Protein AF-A0A815R184-F1 (afdb_monomer)

Radius of gyration: 18.45 Å; Cα contacts (8 Å, |Δi|>4): 614; chains: 1; bounding box: 44×46×54 Å

Mean predicted aligned error: 6.46 Å

Structure (mmCIF, N/CA/C/O backbone):
data_AF-A0A815R184-F1
#
_entry.id   AF-A0A815R184-F1
#
loop_
_atom_site.group_PDB
_atom_site.id
_atom_site.type_symbol
_atom_site.label_atom_id
_atom_site.label_alt_id
_atom_site.label_comp_id
_atom_site.label_asym_id
_atom_site.label_entity_id
_atom_site.label_seq_id
_atom_site.pdbx_PDB_ins_code
_atom_site.Cartn_x
_atom_site.Cartn_y
_atom_site.Cartn_z
_atom_site.occupancy
_atom_site.B_iso_or_equiv
_atom_site.auth_seq_id
_atom_site.auth_comp_id
_atom_site.auth_asym_id
_atom_site.auth_atom_id
_atom_site.pdbx_PDB_model_num
ATOM 1 N N . MET A 1 1 ? 19.045 -4.812 -26.230 1.00 38.12 1 MET A N 1
ATOM 2 C CA . MET A 1 1 ? 19.339 -3.927 -25.085 1.00 38.12 1 MET A CA 1
ATOM 3 C C . MET A 1 1 ? 19.496 -4.826 -23.866 1.00 38.12 1 MET A C 1
ATOM 5 O O . MET A 1 1 ? 18.614 -5.642 -23.634 1.00 38.12 1 MET A O 1
ATOM 9 N N . LEU A 1 2 ? 20.653 -4.820 -23.200 1.00 37.47 2 LEU A N 1
ATOM 10 C CA . LEU A 1 2 ? 20.887 -5.660 -22.017 1.00 37.47 2 LEU A CA 1
ATOM 11 C C . LEU A 1 2 ? 20.085 -5.074 -20.847 1.00 37.47 2 LEU A C 1
ATOM 13 O O . LEU A 1 2 ? 20.310 -3.919 -20.495 1.00 37.47 2 LEU A O 1
ATOM 17 N N . LYS A 1 3 ? 19.143 -5.847 -20.290 1.00 48.72 3 LYS A N 1
ATOM 18 C CA . LYS A 1 3 ? 18.377 -5.467 -19.092 1.00 48.72 3 LYS A CA 1
ATOM 19 C C . LYS A 1 3 ? 19.350 -5.161 -17.952 1.00 48.72 3 LYS A C 1
ATOM 21 O O . LYS A 1 3 ? 20.202 -6.000 -17.651 1.00 48.72 3 LYS A O 1
ATOM 26 N N . ARG A 1 4 ? 19.232 -3.989 -17.324 1.00 46.84 4 ARG A N 1
ATOM 27 C CA . ARG A 1 4 ? 19.982 -3.674 -16.104 1.00 46.84 4 ARG A CA 1
ATOM 28 C C . ARG A 1 4 ? 19.317 -4.406 -14.941 1.00 46.84 4 ARG A C 1
ATOM 30 O O . ARG A 1 4 ? 18.262 -4.010 -14.464 1.00 46.84 4 ARG A O 1
ATOM 37 N N . ILE A 1 5 ? 19.900 -5.533 -14.543 1.00 43.66 5 ILE A N 1
ATOM 38 C CA . ILE A 1 5 ? 19.519 -6.230 -13.314 1.00 43.66 5 ILE A CA 1
ATOM 39 C C . ILE A 1 5 ? 20.343 -5.586 -12.200 1.00 43.66 5 ILE A C 1
ATOM 41 O O . ILE A 1 5 ? 21.553 -5.810 -12.131 1.00 43.66 5 ILE A O 1
ATOM 45 N N . LYS A 1 6 ? 19.714 -4.755 -11.366 1.00 48.38 6 LYS A N 1
ATOM 46 C CA . LYS A 1 6 ? 20.304 -4.357 -10.090 1.00 48.38 6 LYS A CA 1
ATOM 47 C C . LYS A 1 6 ? 20.164 -5.532 -9.131 1.00 48.38 6 LYS A C 1
ATOM 49 O O . LYS A 1 6 ? 19.102 -6.136 -9.024 1.00 48.38 6 LYS A O 1
ATOM 54 N N . VAL A 1 7 ? 21.251 -5.861 -8.447 1.00 50.84 7 VAL A N 1
ATOM 55 C CA . VAL A 1 7 ? 21.204 -6.757 -7.296 1.00 50.84 7 VAL A CA 1
ATOM 56 C C . VAL A 1 7 ? 20.470 -5.972 -6.204 1.00 50.84 7 VAL A C 1
ATOM 58 O O . VAL A 1 7 ? 21.005 -4.980 -5.722 1.00 50.84 7 VAL A O 1
ATOM 61 N N . HIS A 1 8 ? 19.222 -6.334 -5.871 1.00 61.81 8 HIS A N 1
ATOM 62 C CA . HIS A 1 8 ? 18.583 -5.861 -4.635 1.00 61.81 8 HIS A CA 1
ATOM 63 C C . HIS A 1 8 ? 19.531 -6.145 -3.475 1.00 61.81 8 HIS A C 1
ATOM 65 O O . HIS A 1 8 ? 19.788 -7.318 -3.168 1.00 61.81 8 HIS A O 1
ATOM 71 N N . ASP A 1 9 ? 20.061 -5.082 -2.880 1.00 65.12 9 ASP A N 1
ATOM 72 C CA . ASP A 1 9 ? 20.877 -5.153 -1.681 1.00 65.12 9 ASP A CA 1
ATOM 73 C C . ASP A 1 9 ? 19.927 -5.400 -0.515 1.00 65.12 9 ASP A C 1
ATOM 75 O O . ASP A 1 9 ? 19.323 -4.484 0.039 1.00 65.12 9 ASP A O 1
ATOM 79 N N . GLN A 1 10 ? 19.735 -6.680 -0.191 1.00 73.75 10 GLN A N 1
ATOM 80 C CA . GLN A 1 10 ? 18.878 -7.077 0.918 1.00 73.75 10 GLN A CA 1
ATOM 81 C C . GLN A 1 10 ? 19.360 -6.399 2.194 1.00 73.75 10 GLN A C 1
ATOM 83 O O . GLN A 1 10 ? 20.485 -6.630 2.645 1.00 73.75 10 GLN A O 1
ATOM 88 N N . HIS A 1 11 ? 18.500 -5.582 2.788 1.00 78.88 11 HIS A N 1
ATOM 89 C CA . HIS A 1 11 ? 18.854 -4.893 4.014 1.00 78.88 11 HIS A CA 1
ATOM 90 C C . HIS A 1 11 ? 18.901 -5.875 5.203 1.00 78.88 11 HIS A C 1
ATOM 92 O O . HIS A 1 11 ? 18.355 -6.985 5.165 1.00 78.88 11 HIS A O 1
ATOM 98 N N . GLU A 1 12 ? 19.554 -5.464 6.291 1.00 84.75 12 GLU A N 1
ATOM 99 C CA . GLU A 1 12 ? 19.857 -6.317 7.452 1.00 84.75 12 GLU A CA 1
ATOM 100 C C . GLU A 1 12 ? 18.634 -7.041 8.048 1.00 84.75 12 GLU A C 1
ATOM 102 O O . GLU A 1 12 ? 18.742 -8.183 8.503 1.00 84.75 12 GLU A O 1
ATOM 107 N N . GLY A 1 13 ? 17.454 -6.417 7.986 1.00 87.38 13 GLY A N 1
ATOM 108 C CA . GLY A 1 13 ? 16.206 -6.990 8.478 1.00 87.38 13 GLY A CA 1
ATOM 109 C C . GLY A 1 13 ? 15.750 -8.197 7.661 1.00 87.38 13 GLY A C 1
ATOM 110 O O . GLY A 1 13 ? 15.339 -9.209 8.231 1.00 87.38 13 GLY A O 1
ATOM 111 N N . GLU A 1 14 ? 15.848 -8.138 6.329 1.00 87.38 14 GLU A N 1
ATOM 112 C CA . GLU A 1 14 ? 15.512 -9.278 5.464 1.00 87.38 14 GLU A CA 1
ATOM 113 C C . GLU A 1 14 ? 16.413 -10.475 5.775 1.00 87.38 14 GLU A C 1
ATOM 115 O O . GLU A 1 14 ? 15.918 -11.589 5.972 1.00 87.38 14 GLU A O 1
ATOM 120 N N . ILE A 1 15 ? 17.722 -10.234 5.888 1.00 85.75 15 ILE A N 1
ATOM 121 C CA . ILE A 1 15 ? 18.725 -11.260 6.198 1.00 85.75 15 ILE A CA 1
ATOM 122 C C . ILE A 1 15 ? 18.458 -11.868 7.581 1.00 85.75 15 ILE A C 1
ATOM 124 O O . ILE A 1 15 ? 18.470 -13.093 7.746 1.00 85.75 15 ILE A O 1
ATOM 128 N N . PHE A 1 16 ? 18.155 -11.034 8.579 1.00 88.31 16 PHE A N 1
ATOM 129 C CA . PHE A 1 16 ? 17.811 -11.491 9.923 1.00 88.31 16 PHE A CA 1
ATOM 130 C C . PHE A 1 16 ? 16.608 -12.444 9.910 1.00 88.31 16 PHE A C 1
ATOM 132 O O . PHE A 1 16 ? 16.669 -13.542 10.476 1.00 88.31 16 PHE A O 1
ATOM 139 N N . VAL A 1 17 ? 15.525 -12.074 9.217 1.00 88.50 17 VAL A N 1
ATOM 140 C CA . VAL A 1 17 ? 14.321 -12.913 9.122 1.00 88.50 17 VAL A CA 1
ATOM 141 C C . VAL A 1 17 ? 14.601 -14.205 8.354 1.00 88.50 17 VAL A C 1
ATOM 143 O O . VAL A 1 17 ? 14.137 -15.270 8.770 1.00 88.50 17 VAL A O 1
ATOM 146 N N . GLN A 1 18 ? 15.374 -14.151 7.268 1.00 87.88 18 GLN A N 1
ATOM 147 C CA . GLN A 1 18 ? 15.763 -15.339 6.503 1.00 87.88 18 GLN A CA 1
ATOM 148 C C . GLN A 1 18 ? 16.518 -16.350 7.366 1.00 87.88 18 GLN A C 1
ATOM 150 O O . GLN A 1 18 ? 16.162 -17.534 7.355 1.00 87.88 18 GLN A O 1
ATOM 155 N N . ASN A 1 19 ? 17.495 -15.878 8.147 1.00 88.12 19 ASN A N 1
ATOM 156 C CA . ASN A 1 19 ? 18.270 -16.694 9.080 1.00 88.12 19 ASN A CA 1
ATOM 157 C C . ASN A 1 19 ? 17.369 -17.304 10.158 1.00 88.12 19 ASN A C 1
ATOM 159 O O . ASN A 1 19 ? 17.399 -18.516 10.380 1.00 88.12 19 ASN A O 1
ATOM 163 N N . LYS A 1 20 ? 16.489 -16.492 10.759 1.00 88.25 20 LYS A N 1
ATOM 164 C CA . LYS A 1 20 ? 15.513 -16.936 11.768 1.00 88.25 20 LYS A CA 1
ATOM 165 C C . LYS A 1 20 ? 14.526 -17.979 11.227 1.00 88.25 20 LYS A C 1
ATOM 167 O O . LYS A 1 20 ? 14.011 -18.794 11.986 1.00 88.25 20 LYS A O 1
ATOM 172 N N . ARG A 1 21 ? 14.240 -17.956 9.922 1.00 86.06 21 ARG A N 1
ATOM 173 C CA . ARG A 1 21 ? 13.347 -18.903 9.229 1.00 86.06 21 ARG A CA 1
ATOM 174 C C . ARG A 1 21 ? 14.087 -20.066 8.560 1.00 86.06 21 ARG A C 1
ATOM 176 O O . ARG A 1 21 ? 13.438 -20.841 7.860 1.00 86.06 21 ARG A O 1
ATOM 183 N N . HIS A 1 22 ? 15.402 -20.191 8.761 1.00 86.38 22 HIS A N 1
ATOM 184 C CA . HIS A 1 22 ? 16.252 -21.212 8.135 1.00 86.38 22 HIS A CA 1
ATOM 185 C C . HIS A 1 22 ? 16.080 -21.273 6.607 1.00 86.38 22 HIS A C 1
ATOM 187 O O . HIS A 1 22 ? 15.935 -22.340 6.007 1.00 86.38 22 HIS A O 1
ATOM 193 N N . THR A 1 23 ? 16.039 -20.101 5.971 1.00 84.06 23 THR A N 1
ATOM 194 C CA . THR A 1 23 ? 15.896 -19.992 4.516 1.00 84.06 23 THR A CA 1
ATOM 195 C C . THR A 1 23 ? 17.147 -20.549 3.826 1.00 84.06 23 THR A C 1
ATOM 197 O O . THR A 1 23 ? 18.253 -20.234 4.261 1.00 84.06 23 THR A O 1
ATOM 200 N N . PRO A 1 24 ? 17.017 -21.357 2.753 1.00 81.31 24 PRO A N 1
ATOM 201 C CA . PRO A 1 24 ? 18.174 -21.868 2.019 1.00 81.31 24 PRO A CA 1
ATOM 202 C C . PRO A 1 24 ? 19.092 -20.745 1.520 1.00 81.31 24 PRO A C 1
ATOM 204 O O . PRO A 1 24 ? 18.610 -19.750 0.978 1.00 81.31 24 PRO A O 1
ATOM 207 N N . SER A 1 25 ? 20.408 -20.928 1.646 1.00 72.75 25 SER A N 1
ATOM 208 C CA . SER A 1 25 ? 21.433 -19.907 1.364 1.00 72.75 25 SER A CA 1
ATOM 209 C C . SER A 1 25 ? 21.497 -19.430 -0.092 1.00 72.75 25 SER A C 1
ATOM 211 O O . SER A 1 25 ? 22.062 -18.378 -0.366 1.00 72.75 25 SER A O 1
ATOM 213 N N . ASN A 1 26 ? 20.903 -20.167 -1.033 1.00 71.56 26 ASN A N 1
ATOM 214 C CA . ASN A 1 26 ? 20.811 -19.782 -2.443 1.00 71.56 26 ASN A CA 1
ATOM 215 C C . ASN A 1 26 ? 19.597 -18.889 -2.767 1.00 71.56 26 ASN A C 1
ATOM 217 O O . ASN A 1 26 ? 19.550 -18.304 -3.848 1.00 71.56 26 ASN A O 1
ATOM 221 N N . MET A 1 27 ? 18.614 -18.772 -1.865 1.00 69.25 27 MET A N 1
ATOM 222 C CA . MET A 1 27 ? 17.428 -17.938 -2.092 1.00 69.25 27 MET A CA 1
ATOM 223 C C . MET A 1 27 ? 17.733 -16.436 -2.209 1.00 69.25 27 MET A C 1
ATOM 225 O O . MET A 1 27 ? 17.177 -15.845 -3.131 1.00 69.25 27 MET A O 1
ATOM 229 N N . PRO A 1 28 ? 18.599 -15.815 -1.379 1.00 62.81 28 PRO A N 1
ATOM 230 C CA . PRO A 1 28 ? 18.965 -14.394 -1.486 1.00 62.81 28 PRO A CA 1
ATOM 231 C C . PRO A 1 28 ? 19.341 -13.947 -2.903 1.00 62.81 28 PRO A C 1
ATOM 233 O O . PRO A 1 28 ? 18.821 -12.962 -3.422 1.00 62.81 28 PRO A O 1
ATOM 236 N N . MET A 1 29 ? 20.172 -14.739 -3.585 1.00 58.88 29 MET A N 1
ATOM 237 C CA . MET A 1 29 ? 20.620 -14.453 -4.951 1.00 58.88 29 MET A CA 1
ATOM 238 C C . MET A 1 29 ? 19.469 -14.525 -5.969 1.00 58.88 29 MET A C 1
ATOM 240 O O . MET A 1 29 ? 19.400 -13.730 -6.903 1.00 58.88 29 MET A O 1
ATOM 244 N N . VAL A 1 30 ? 18.533 -15.459 -5.777 1.00 61.50 30 VAL A N 1
ATOM 245 C CA . VAL A 1 30 ? 17.329 -15.580 -6.613 1.00 61.50 30 VAL A CA 1
ATOM 246 C C . VAL A 1 30 ? 16.373 -14.413 -6.366 1.00 61.50 30 VAL A C 1
ATOM 248 O O . VAL A 1 30 ? 15.811 -13.894 -7.326 1.00 61.50 30 VAL A O 1
ATOM 251 N N . VAL A 1 31 ? 16.205 -13.986 -5.108 1.00 62.81 31 VAL A N 1
ATOM 252 C CA . VAL A 1 31 ? 15.390 -12.815 -4.737 1.00 62.81 31 VAL A CA 1
ATOM 253 C C . VAL A 1 31 ? 15.900 -11.568 -5.444 1.00 62.81 31 VAL A C 1
ATOM 255 O O . VAL A 1 31 ? 15.125 -10.854 -6.077 1.00 62.81 31 VAL A O 1
ATOM 258 N N . SER A 1 32 ? 17.209 -11.355 -5.367 1.00 62.41 32 SER A N 1
ATOM 259 C CA . SER A 1 32 ? 17.873 -10.175 -5.898 1.00 62.41 32 SER A CA 1
ATOM 260 C C . SER A 1 32 ? 17.692 -10.019 -7.413 1.00 62.41 32 SER A C 1
ATOM 262 O O . SER A 1 32 ? 17.383 -8.936 -7.892 1.00 62.41 32 SER A O 1
ATOM 264 N N . ASN A 1 33 ? 17.718 -11.128 -8.158 1.00 65.62 33 ASN A N 1
ATOM 265 C CA . ASN A 1 33 ? 17.500 -11.137 -9.610 1.00 65.62 33 ASN A CA 1
ATOM 266 C C . ASN A 1 33 ? 16.029 -10.959 -10.045 1.00 65.62 33 ASN A C 1
ATOM 268 O O . ASN A 1 33 ? 15.755 -10.884 -11.243 1.00 65.62 33 ASN A O 1
ATOM 272 N N . MET A 1 34 ? 15.069 -10.952 -9.111 1.00 71.88 34 MET A N 1
ATOM 273 C CA . MET A 1 34 ? 13.640 -10.764 -9.413 1.00 71.88 34 MET A CA 1
ATOM 274 C C . MET A 1 34 ? 13.169 -9.312 -9.274 1.00 71.88 34 MET A C 1
ATOM 276 O O . MET A 1 34 ? 12.006 -9.034 -9.583 1.00 71.88 34 MET A O 1
ATOM 280 N N . ILE A 1 35 ? 14.039 -8.414 -8.808 1.00 78.38 35 ILE A N 1
ATOM 281 C CA . ILE A 1 35 ? 13.779 -6.976 -8.734 1.00 78.38 35 ILE A CA 1
ATOM 282 C C . ILE A 1 35 ? 14.501 -6.317 -9.907 1.00 78.38 35 ILE A C 1
ATOM 284 O O . ILE A 1 35 ? 15.666 -6.598 -10.171 1.00 78.38 35 ILE A O 1
ATOM 288 N N . SER A 1 36 ? 13.783 -5.511 -10.681 1.00 79.75 36 SER A N 1
ATOM 289 C CA . SER A 1 36 ? 14.332 -4.797 -11.840 1.00 79.75 36 SER A CA 1
ATOM 290 C C . SER A 1 36 ? 14.183 -3.293 -11.651 1.00 79.75 36 SER A C 1
ATOM 292 O O . SER A 1 36 ? 13.145 -2.855 -11.157 1.00 79.75 36 SER A O 1
ATOM 294 N N . ASP A 1 37 ? 15.188 -2.522 -12.067 1.00 79.69 37 ASP A N 1
ATOM 295 C CA . ASP A 1 37 ? 15.107 -1.055 -12.067 1.00 79.69 37 ASP A CA 1
ATOM 296 C C . ASP A 1 37 ? 14.042 -0.604 -13.075 1.00 79.69 37 ASP A C 1
ATOM 298 O O . ASP A 1 37 ? 13.073 0.067 -12.720 1.00 79.69 37 ASP A O 1
ATOM 302 N N . ASP A 1 38 ? 14.178 -1.077 -14.316 1.00 83.31 38 ASP A N 1
ATOM 303 C CA . ASP A 1 38 ? 13.252 -0.795 -15.409 1.00 83.31 38 ASP A CA 1
ATOM 304 C C . ASP A 1 38 ? 11.992 -1.654 -15.286 1.00 83.31 38 ASP A C 1
ATOM 306 O O . ASP A 1 38 ? 12.047 -2.870 -15.059 1.00 83.31 38 ASP A O 1
ATOM 310 N N . MET A 1 39 ? 10.836 -1.028 -15.478 1.00 88.88 39 ME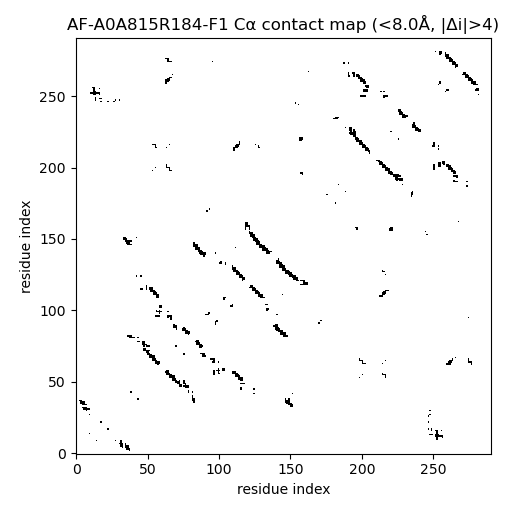T A N 1
ATOM 311 C CA . MET A 1 39 ? 9.547 -1.693 -15.533 1.00 88.88 39 MET A CA 1
ATOM 312 C C . MET A 1 39 ? 9.421 -2.465 -16.855 1.00 88.88 39 MET A C 1
ATOM 314 O O . MET A 1 39 ? 9.376 -1.851 -17.921 1.00 88.88 39 MET A O 1
ATOM 318 N N . PRO A 1 40 ? 9.290 -3.806 -16.827 1.00 88.81 40 PRO A N 1
ATOM 319 C CA . PRO A 1 40 ? 9.060 -4.576 -18.046 1.00 88.81 40 PRO A CA 1
ATOM 320 C C . PRO A 1 40 ? 7.758 -4.157 -18.747 1.00 88.81 40 PRO A C 1
ATOM 322 O O . PRO A 1 40 ? 6.770 -3.879 -18.067 1.00 88.81 40 PRO A O 1
ATOM 325 N N . ASP A 1 41 ? 7.693 -4.250 -20.079 1.00 89.31 41 ASP A N 1
ATOM 326 C CA . ASP A 1 41 ? 6.478 -3.934 -20.862 1.00 89.31 41 ASP A CA 1
ATOM 327 C C . ASP A 1 41 ? 5.221 -4.614 -20.311 1.00 89.31 41 ASP A C 1
ATOM 329 O O . ASP A 1 41 ? 4.170 -4.000 -20.158 1.00 89.31 41 ASP A O 1
ATOM 333 N N . GLN A 1 42 ? 5.346 -5.881 -19.912 1.00 90.69 42 GLN A N 1
ATOM 334 C CA . GLN A 1 42 ? 4.239 -6.641 -19.342 1.00 90.69 42 GLN A CA 1
ATOM 335 C C . GLN A 1 42 ? 3.738 -6.059 -18.004 1.00 90.69 42 GLN A C 1
ATOM 337 O O . GLN A 1 42 ? 2.576 -6.259 -17.645 1.00 90.69 42 GLN A O 1
ATOM 342 N N . HIS A 1 43 ? 4.609 -5.416 -17.218 1.00 91.00 43 HIS A N 1
ATOM 343 C CA . HIS A 1 43 ? 4.238 -4.713 -15.985 1.00 91.00 43 HIS A CA 1
ATOM 344 C C . HIS A 1 43 ? 3.586 -3.370 -16.303 1.00 91.00 43 HIS A C 1
ATOM 346 O O . HIS A 1 43 ? 2.544 -3.073 -15.726 1.00 91.00 43 HIS A O 1
ATOM 352 N N . SER A 1 44 ? 4.163 -2.615 -17.239 1.00 91.62 44 SER A N 1
ATOM 353 C CA . SER A 1 44 ? 3.599 -1.361 -17.745 1.00 91.62 44 SER A CA 1
ATOM 354 C C . SER A 1 44 ? 2.162 -1.568 -18.228 1.00 91.62 44 SER A C 1
ATOM 356 O O . SER A 1 44 ? 1.232 -0.967 -17.693 1.00 91.62 44 SER A O 1
ATOM 358 N N . GLU A 1 45 ? 1.959 -2.533 -19.129 1.00 93.25 45 GLU A N 1
ATOM 359 C CA . GLU A 1 45 ? 0.641 -2.928 -19.623 1.00 93.25 45 GLU A CA 1
ATOM 360 C C . GLU A 1 45 ? -0.276 -3.387 -18.485 1.00 93.25 45 GLU A C 1
ATOM 362 O O . GLU A 1 45 ? -1.450 -3.045 -18.452 1.00 93.25 45 GLU A O 1
ATOM 367 N N . PHE A 1 46 ? 0.235 -4.140 -17.511 1.00 94.50 46 PHE A N 1
ATOM 368 C CA . PHE A 1 46 ? -0.578 -4.552 -16.369 1.00 94.50 46 PHE A CA 1
ATOM 369 C C . PHE A 1 46 ? -1.114 -3.361 -15.577 1.00 94.50 46 PHE A C 1
ATOM 371 O O . PHE A 1 46 ? -2.308 -3.328 -15.297 1.00 94.50 46 PHE A O 1
ATOM 378 N N . PHE A 1 47 ? -0.260 -2.399 -15.219 1.00 95.44 47 PHE A N 1
ATOM 379 C CA . PHE A 1 47 ? -0.673 -1.264 -14.398 1.00 95.44 47 PHE A CA 1
ATOM 380 C C . PHE A 1 47 ? -1.668 -0.354 -15.127 1.00 95.44 47 PHE A C 1
ATOM 382 O O . PHE A 1 47 ? -2.624 0.100 -14.500 1.00 95.44 47 PHE A O 1
ATOM 389 N N . THR A 1 48 ? -1.512 -0.142 -16.438 1.00 95.31 48 THR A N 1
ATOM 390 C CA . THR A 1 48 ? -2.425 0.703 -17.234 1.00 95.31 48 THR A CA 1
ATOM 391 C C . THR A 1 48 ? -3.809 0.092 -17.461 1.00 95.31 48 THR A C 1
ATOM 393 O O . THR A 1 48 ? -4.717 0.795 -17.887 1.00 95.31 48 THR A O 1
ATOM 396 N N . HIS A 1 49 ? -4.015 -1.193 -17.164 1.00 94.31 49 HIS A N 1
ATOM 397 C CA . HIS A 1 49 ? -5.337 -1.827 -17.240 1.00 94.31 49 HIS A CA 1
ATOM 398 C C . HIS A 1 49 ? -6.087 -1.846 -15.898 1.00 94.31 49 HIS A C 1
ATOM 400 O O . HIS A 1 49 ? -7.239 -2.283 -15.840 1.00 94.31 49 HIS A O 1
ATOM 406 N N . LEU A 1 50 ? -5.471 -1.384 -14.806 1.00 94.44 50 LEU A N 1
ATOM 407 C CA . LEU A 1 50 ? -6.083 -1.444 -13.481 1.00 94.44 50 LEU A CA 1
ATOM 408 C C . LEU A 1 50 ? -7.107 -0.325 -13.263 1.00 94.44 50 LEU A C 1
ATOM 410 O O . LEU A 1 50 ? -6.836 0.847 -13.498 1.00 94.44 50 LEU A O 1
ATOM 414 N N . SER A 1 51 ? -8.269 -0.679 -12.706 1.00 93.56 51 SER A N 1
ATOM 415 C CA . SER A 1 51 ? -9.244 0.296 -12.179 1.00 93.56 51 SER A CA 1
ATOM 416 C C . SER A 1 51 ? -8.980 0.697 -10.727 1.00 93.56 51 SER A C 1
ATOM 418 O O . SER A 1 51 ? -9.698 1.526 -10.171 1.00 93.56 51 SER A O 1
ATOM 420 N N . TYR A 1 52 ? -8.008 0.064 -10.075 1.00 94.75 52 TYR A N 1
ATOM 421 C CA . TYR A 1 52 ? -7.641 0.334 -8.694 1.00 94.75 52 TYR A CA 1
ATOM 422 C C . TYR A 1 52 ? -6.178 -0.018 -8.448 1.00 94.75 52 TYR A C 1
ATOM 424 O O . TYR A 1 52 ? -5.631 -0.938 -9.055 1.00 94.75 52 TYR A O 1
ATOM 432 N N . PHE A 1 53 ? -5.546 0.696 -7.528 1.00 97.06 53 PHE A N 1
ATOM 433 C CA . PHE A 1 53 ? -4.138 0.513 -7.216 1.00 97.06 53 PHE A CA 1
ATOM 434 C C . PHE A 1 53 ? -3.903 0.793 -5.743 1.00 97.06 53 PHE A C 1
ATOM 436 O O . PHE A 1 53 ? -4.263 1.854 -5.239 1.00 97.06 53 PHE A O 1
ATOM 443 N N . ALA A 1 54 ? -3.333 -0.177 -5.035 1.00 98.00 54 ALA A N 1
ATOM 444 C CA . ALA A 1 54 ? -2.936 0.052 -3.660 1.00 98.00 54 ALA A CA 1
ATOM 445 C C . ALA A 1 54 ? -1.579 0.753 -3.665 1.00 98.00 54 ALA A C 1
ATOM 447 O O . ALA A 1 54 ? -0.635 0.279 -4.300 1.00 98.00 54 ALA A O 1
ATOM 448 N N . ILE A 1 55 ? -1.490 1.878 -2.967 1.00 98.38 55 ILE A N 1
ATOM 449 C CA . ILE A 1 55 ? -0.300 2.726 -2.929 1.00 98.38 55 ILE A CA 1
ATOM 450 C C . ILE A 1 55 ? -0.057 3.205 -1.504 1.00 98.38 55 ILE A C 1
ATOM 452 O O . ILE A 1 55 ? -1.002 3.429 -0.750 1.00 98.38 55 ILE A O 1
ATOM 456 N N . SER A 1 56 ? 1.208 3.343 -1.128 1.00 97.94 56 SER A N 1
ATOM 457 C CA . SER A 1 56 ? 1.620 3.937 0.131 1.00 97.94 56 SER A CA 1
ATOM 458 C C . SER A 1 56 ? 2.628 5.060 -0.053 1.00 97.94 56 SER A C 1
ATOM 460 O O . SER A 1 56 ? 3.360 5.112 -1.042 1.00 97.94 56 SER A O 1
ATOM 462 N N . THR A 1 57 ? 2.643 5.953 0.931 1.00 96.31 57 THR A N 1
ATOM 463 C CA . THR A 1 57 ? 3.637 7.013 1.137 1.00 96.31 57 THR A CA 1
ATOM 464 C C . THR A 1 57 ? 3.918 7.132 2.637 1.00 96.31 57 THR A C 1
ATOM 466 O O . THR A 1 57 ? 3.330 6.407 3.443 1.00 96.31 57 THR A O 1
ATOM 469 N N . ILE A 1 58 ? 4.808 8.038 3.020 1.00 93.44 58 ILE A N 1
ATOM 470 C CA . ILE A 1 58 ? 5.149 8.346 4.409 1.00 93.44 58 ILE A CA 1
ATOM 471 C C . ILE A 1 58 ? 4.639 9.758 4.754 1.00 93.44 58 ILE A C 1
ATOM 473 O O . ILE A 1 58 ? 4.720 10.653 3.912 1.00 93.44 58 ILE A O 1
ATOM 477 N N . ASP A 1 59 ? 4.087 9.954 5.957 1.00 92.31 59 ASP A N 1
ATOM 478 C CA . ASP A 1 59 ? 3.715 11.282 6.472 1.00 92.31 59 ASP A CA 1
ATOM 479 C C . ASP A 1 59 ? 4.913 12.048 7.068 1.00 92.31 59 ASP A C 1
ATOM 481 O O . ASP A 1 59 ? 6.041 11.559 7.109 1.00 92.31 59 ASP A O 1
ATOM 485 N N . ILE A 1 60 ? 4.677 13.274 7.545 1.00 89.88 60 ILE A N 1
ATOM 486 C CA . ILE A 1 60 ? 5.730 14.125 8.124 1.00 89.88 60 ILE A CA 1
ATOM 487 C C . ILE A 1 60 ? 6.338 13.557 9.419 1.00 89.88 60 ILE A C 1
ATOM 489 O O . IL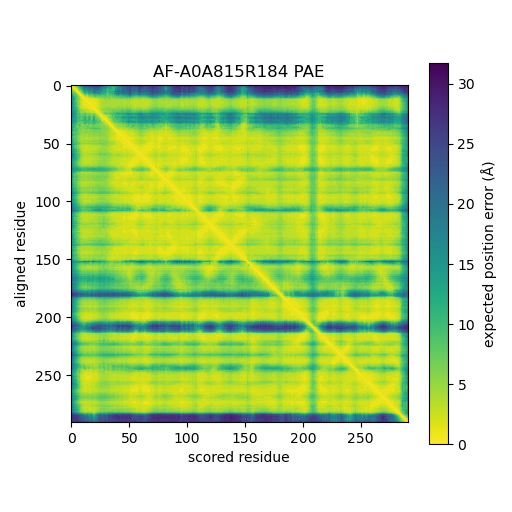E A 1 60 ? 7.500 13.822 9.716 1.00 89.88 60 ILE A O 1
ATOM 493 N N . ASP A 1 61 ? 5.578 12.744 10.155 1.00 88.69 61 ASP A N 1
ATOM 494 C CA . ASP A 1 61 ? 6.026 12.069 11.377 1.00 88.69 61 ASP A CA 1
ATOM 495 C C . ASP A 1 61 ? 6.708 10.727 11.065 1.00 88.69 61 ASP A C 1
ATOM 497 O O . ASP A 1 61 ? 7.158 10.010 11.962 1.00 88.69 61 ASP A O 1
ATOM 501 N N . GLY A 1 62 ? 6.779 10.357 9.786 1.00 89.25 62 GLY A N 1
ATOM 502 C CA . GLY A 1 62 ? 7.357 9.108 9.346 1.00 89.25 62 GLY A CA 1
ATOM 503 C C . GLY A 1 62 ? 6.390 7.919 9.312 1.00 89.25 62 GLY A C 1
ATOM 504 O O . GLY A 1 62 ? 6.797 6.813 8.958 1.00 89.25 62 GLY A O 1
ATOM 505 N N . ARG A 1 63 ? 5.107 8.075 9.633 1.00 92.25 63 ARG A N 1
ATOM 506 C CA . ARG A 1 63 ? 4.172 6.943 9.591 1.00 92.25 63 ARG A CA 1
ATOM 507 C C . ARG A 1 63 ? 3.868 6.573 8.134 1.00 92.25 63 ARG A C 1
ATOM 509 O O . ARG A 1 63 ? 3.523 7.453 7.344 1.00 92.25 63 ARG A O 1
ATOM 516 N N . PRO A 1 64 ? 3.985 5.291 7.742 1.00 94.94 64 PRO A N 1
ATOM 517 C CA . PRO A 1 64 ? 3.600 4.866 6.410 1.00 94.94 64 PRO A CA 1
ATOM 518 C C . PRO A 1 64 ? 2.074 4.747 6.329 1.00 94.94 64 PRO A C 1
ATOM 520 O O . PRO A 1 64 ? 1.456 4.043 7.126 1.00 94.94 64 PRO A O 1
ATOM 523 N N . TRP A 1 65 ? 1.470 5.383 5.332 1.00 96.94 65 TRP A N 1
ATOM 524 C CA . TRP A 1 65 ? 0.038 5.309 5.046 1.00 96.94 65 TRP A CA 1
ATOM 525 C C . TRP A 1 65 ? -0.185 4.598 3.721 1.00 96.94 65 TRP A C 1
ATOM 527 O O . TRP A 1 65 ? 0.391 4.993 2.712 1.00 96.94 65 TRP A O 1
ATOM 537 N N . ALA A 1 66 ? -1.020 3.559 3.721 1.00 97.69 66 ALA A N 1
ATOM 538 C CA . ALA A 1 66 ? -1.502 2.893 2.514 1.00 97.69 66 ALA A CA 1
ATOM 539 C C . ALA A 1 66 ? -2.933 3.335 2.210 1.00 97.69 66 ALA A C 1
ATOM 541 O O . ALA A 1 66 ? -3.719 3.480 3.134 1.00 97.69 66 ALA A O 1
ATOM 542 N N . THR A 1 67 ? -3.285 3.459 0.937 1.00 97.69 67 THR A N 1
ATOM 543 C CA . THR A 1 67 ? -4.664 3.636 0.464 1.00 97.69 67 THR A CA 1
ATOM 544 C C . THR A 1 67 ? -4.891 2.783 -0.786 1.00 97.69 67 THR A C 1
ATOM 546 O O . THR A 1 67 ? -3.958 2.172 -1.320 1.00 97.69 67 THR A O 1
ATOM 549 N N . ILE A 1 68 ? -6.133 2.736 -1.264 1.00 96.50 68 ILE A N 1
ATOM 550 C CA . ILE A 1 68 ? -6.478 2.210 -2.583 1.00 96.50 68 ILE A CA 1
ATOM 551 C C . ILE A 1 68 ? -7.064 3.353 -3.397 1.00 96.50 68 ILE A C 1
ATOM 553 O O . ILE A 1 68 ? -8.169 3.822 -3.130 1.00 96.50 68 ILE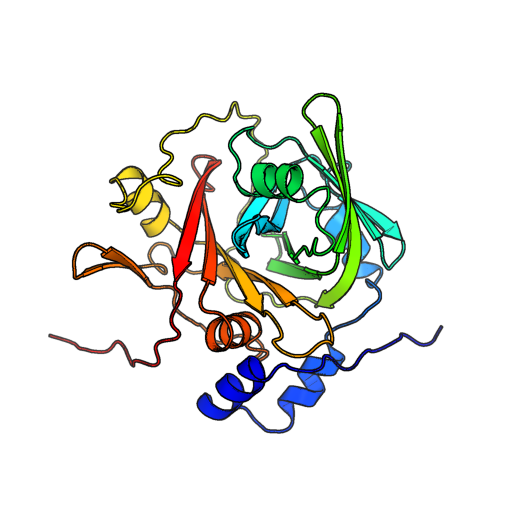 A O 1
ATOM 557 N N . ILE A 1 69 ? -6.342 3.767 -4.431 1.00 95.25 69 ILE A N 1
ATOM 558 C CA . ILE A 1 69 ? -6.888 4.693 -5.419 1.00 95.25 69 ILE A CA 1
ATOM 559 C C . ILE A 1 69 ? -7.750 3.920 -6.410 1.00 95.25 69 ILE A C 1
ATOM 561 O O . ILE A 1 69 ? -7.412 2.800 -6.792 1.00 95.25 69 ILE A O 1
ATOM 565 N N . VAL A 1 70 ? -8.862 4.519 -6.825 1.00 93.44 70 VAL A N 1
ATOM 566 C CA . VAL A 1 70 ? -9.826 3.925 -7.756 1.00 93.44 70 VAL A CA 1
ATOM 567 C C . VAL A 1 70 ? -10.084 4.911 -8.889 1.00 93.44 70 VAL A C 1
ATOM 569 O O . VAL A 1 70 ? -10.228 6.111 -8.660 1.00 93.44 70 VAL A O 1
ATOM 572 N N . GLY A 1 71 ? -10.163 4.413 -10.119 1.00 91.38 71 GLY A N 1
ATOM 573 C CA . GLY A 1 71 ? -10.403 5.232 -11.302 1.00 91.38 71 GLY A CA 1
ATOM 574 C C . GLY A 1 71 ? -10.721 4.398 -12.538 1.00 91.38 71 GLY A C 1
ATOM 575 O O . GLY A 1 71 ? -10.842 3.176 -12.476 1.00 91.38 71 GLY A O 1
ATOM 576 N N . SER A 1 72 ? -10.871 5.066 -13.681 1.00 88.81 72 SER A N 1
ATOM 577 C CA . SER A 1 72 ? -11.016 4.370 -14.963 1.00 88.81 72 SER A CA 1
ATOM 578 C C . SER A 1 72 ? -9.693 3.695 -15.341 1.00 88.81 72 SER A C 1
ATOM 580 O O . SER A 1 72 ? -8.666 4.368 -15.241 1.00 88.81 72 SER A O 1
ATOM 582 N N . PRO A 1 73 ? -9.688 2.447 -15.856 1.00 84.19 73 PRO A N 1
ATOM 583 C CA . PRO A 1 73 ? -8.488 1.822 -16.421 1.00 84.19 73 PRO A CA 1
ATOM 584 C C . PRO A 1 73 ? -7.717 2.749 -17.359 1.00 84.19 73 PRO A C 1
ATOM 586 O O . PRO A 1 73 ? -6.508 2.877 -17.278 1.00 84.19 73 PRO A O 1
ATOM 589 N N . THR A 1 74 ? -8.435 3.487 -18.203 1.00 84.88 74 THR A N 1
ATOM 590 C CA . THR A 1 74 ? -7.831 4.340 -19.230 1.00 84.88 74 THR A CA 1
ATOM 591 C C . THR A 1 74 ? -7.179 5.616 -18.699 1.00 84.88 74 THR A C 1
ATOM 593 O O . THR A 1 74 ? -6.455 6.272 -19.446 1.00 84.88 74 THR A O 1
ATOM 596 N N . THR A 1 75 ? -7.450 6.012 -17.450 1.00 89.06 75 THR A N 1
ATOM 597 C CA . THR A 1 75 ? -6.992 7.303 -16.905 1.00 89.06 75 THR A CA 1
ATOM 598 C C . THR A 1 75 ? -6.309 7.207 -15.549 1.00 89.06 75 THR A C 1
ATOM 600 O O . THR A 1 75 ? -5.620 8.153 -15.184 1.00 89.06 75 THR A O 1
ATOM 603 N N . LEU A 1 76 ? -6.502 6.120 -14.792 1.00 95.94 76 LEU A N 1
ATOM 604 C CA . LEU A 1 76 ? -5.979 5.996 -13.432 1.00 95.94 76 LEU A CA 1
ATOM 605 C C . LEU A 1 76 ? -4.453 5.939 -13.427 1.00 95.94 76 LEU A C 1
ATOM 607 O O . LEU A 1 76 ? -3.831 6.699 -12.690 1.00 95.94 76 LEU A O 1
ATOM 611 N N . ILE A 1 77 ? -3.872 5.047 -14.236 1.00 97.44 77 ILE A N 1
ATOM 612 C CA . ILE A 1 77 ? -2.424 4.874 -14.367 1.00 97.44 77 ILE A CA 1
ATOM 613 C C . ILE A 1 77 ? -2.039 4.954 -15.837 1.00 97.44 77 ILE A C 1
ATOM 615 O O . ILE A 1 77 ? -2.603 4.267 -16.687 1.00 97.44 77 ILE A O 1
ATOM 619 N N . ARG A 1 78 ? -1.021 5.755 -16.133 1.00 96.81 78 ARG A N 1
ATOM 620 C CA . ARG A 1 78 ? -0.376 5.814 -17.441 1.00 96.81 78 ARG A CA 1
ATOM 621 C C . ARG A 1 78 ? 1.104 5.516 -17.297 1.00 96.81 78 ARG A C 1
ATOM 623 O O . ARG A 1 78 ? 1.776 6.182 -16.519 1.00 96.81 78 ARG A O 1
ATOM 630 N N . ALA A 1 79 ? 1.626 4.597 -18.096 1.00 95.62 79 ALA A N 1
ATOM 631 C CA . ALA A 1 79 ? 3.065 4.452 -18.249 1.00 95.62 79 ALA A CA 1
ATOM 632 C C . ALA A 1 79 ? 3.592 5.504 -19.230 1.00 95.62 79 ALA A C 1
ATOM 634 O O . ALA A 1 79 ? 3.149 5.566 -20.377 1.00 95.62 79 ALA A O 1
ATOM 635 N N . ILE A 1 80 ? 4.488 6.365 -18.751 1.00 96.50 80 ILE A N 1
ATOM 636 C CA . ILE A 1 80 ? 5.127 7.420 -19.549 1.00 96.50 80 ILE A CA 1
ATOM 637 C C . ILE A 1 80 ? 6.440 6.908 -20.144 1.00 96.50 80 ILE A C 1
ATOM 639 O O . ILE A 1 80 ? 6.759 7.215 -21.291 1.00 96.50 80 ILE A O 1
ATOM 643 N N . SER A 1 81 ? 7.172 6.093 -19.383 1.00 94.06 81 SER A N 1
ATOM 644 C CA . SER A 1 81 ? 8.388 5.400 -19.811 1.00 94.06 81 SER A CA 1
ATOM 645 C C . SER A 1 81 ? 8.580 4.104 -19.010 1.00 94.06 81 SER A C 1
ATOM 647 O O . SER A 1 81 ? 7.772 3.783 -18.138 1.00 94.06 81 SER A O 1
ATOM 649 N N . GLU A 1 82 ? 9.667 3.371 -19.269 1.00 90.56 82 GLU A N 1
ATOM 650 C CA . GLU A 1 82 ? 10.069 2.192 -18.481 1.00 90.56 82 GLU A CA 1
ATOM 651 C C . GLU A 1 82 ? 10.395 2.528 -17.013 1.00 90.56 82 GLU A C 1
ATOM 653 O O . GLU A 1 82 ? 10.453 1.630 -16.184 1.00 90.56 82 GLU A O 1
ATOM 658 N N . MET A 1 83 ? 10.573 3.806 -16.665 1.00 93.00 83 MET A N 1
ATOM 659 C CA . MET A 1 83 ? 10.879 4.246 -15.300 1.00 93.00 83 MET A CA 1
ATOM 660 C C . MET A 1 83 ? 9.842 5.224 -14.736 1.00 93.00 83 MET A C 1
ATOM 662 O O . MET A 1 83 ? 10.061 5.774 -13.662 1.00 93.00 83 MET A O 1
ATOM 666 N N . GLU A 1 84 ? 8.738 5.500 -15.440 1.00 95.94 84 GLU A N 1
ATOM 667 C CA . GLU A 1 84 ? 7.797 6.544 -15.022 1.00 95.94 84 GLU A CA 1
ATOM 668 C C . GLU A 1 84 ? 6.331 6.135 -15.190 1.00 95.94 84 GLU A C 1
ATOM 670 O O . GLU A 1 84 ? 5.871 5.793 -16.286 1.00 95.94 84 GLU A O 1
ATOM 675 N N . LEU A 1 85 ? 5.580 6.255 -14.093 1.00 97.44 85 LEU A N 1
ATOM 676 C CA . LEU A 1 85 ? 4.128 6.118 -14.045 1.00 97.44 85 LEU A CA 1
ATOM 677 C C . LEU A 1 85 ? 3.488 7.452 -13.658 1.00 97.44 85 LEU A C 1
ATOM 679 O O . LEU A 1 85 ? 3.871 8.065 -12.666 1.00 97.44 85 LEU A O 1
ATOM 683 N N . ASN A 1 86 ? 2.440 7.847 -14.374 1.00 98.00 86 ASN A N 1
ATOM 684 C CA . ASN A 1 86 ? 1.556 8.926 -13.952 1.00 98.00 86 ASN A CA 1
ATOM 685 C C . ASN A 1 86 ? 0.277 8.358 -13.354 1.00 98.00 86 ASN A C 1
ATOM 687 O O . ASN A 1 86 ? -0.347 7.473 -13.942 1.00 98.00 86 ASN A O 1
ATOM 691 N N . ILE A 1 87 ? -0.127 8.918 -12.219 1.00 97.69 87 ILE A N 1
ATOM 692 C CA . ILE A 1 87 ? -1.378 8.601 -11.538 1.00 97.69 87 ILE A CA 1
ATOM 693 C C . ILE A 1 87 ? -2.281 9.829 -11.532 1.00 97.69 87 ILE A C 1
ATOM 695 O O . ILE A 1 87 ? -1.835 10.916 -11.165 1.00 97.69 87 ILE A O 1
ATOM 699 N N . SER A 1 88 ? -3.557 9.629 -11.860 1.00 97.25 88 SER A N 1
ATOM 700 C CA . SER A 1 88 ? -4.611 10.639 -11.726 1.00 97.25 88 SER A CA 1
ATOM 701 C C . SER A 1 88 ? -5.826 10.032 -11.022 1.00 97.25 88 SER A C 1
ATOM 703 O O . SER A 1 88 ? -6.507 9.168 -11.576 1.00 97.25 88 SER A O 1
ATOM 705 N N . ALA A 1 89 ? -6.107 10.475 -9.794 1.00 95.19 89 ALA A N 1
ATOM 706 C CA . ALA A 1 89 ? -7.191 9.933 -8.975 1.00 95.19 89 ALA A CA 1
ATOM 707 C C . ALA A 1 89 ? -7.862 11.004 -8.107 1.00 95.19 89 ALA A C 1
ATOM 709 O O . ALA A 1 89 ? -7.218 11.936 -7.630 1.00 95.19 89 ALA A O 1
ATOM 710 N N . VAL A 1 90 ? -9.162 10.842 -7.860 1.00 94.00 90 VAL A N 1
ATOM 711 C CA . VAL A 1 90 ? -9.893 11.620 -6.852 1.00 94.00 90 VAL A CA 1
ATOM 712 C C . VAL A 1 90 ? -9.929 10.793 -5.572 1.00 94.00 90 VAL A C 1
ATOM 714 O O . VAL A 1 90 ? -10.466 9.685 -5.574 1.00 94.00 90 VAL A O 1
ATOM 717 N N . LEU A 1 91 ? -9.357 11.321 -4.491 1.00 93.44 91 LEU A N 1
ATOM 718 C CA . LEU A 1 91 ? -9.407 10.713 -3.161 1.00 93.44 91 LEU A CA 1
ATOM 719 C C . LEU A 1 91 ? -10.320 11.531 -2.234 1.00 93.44 91 LEU A C 1
ATOM 721 O O . LEU A 1 91 ? -10.503 12.732 -2.460 1.00 93.44 91 LEU A O 1
ATOM 725 N N . PRO A 1 92 ? -10.881 10.920 -1.174 1.00 92.31 92 PRO A N 1
ATOM 726 C CA . PRO A 1 92 ? -11.494 11.675 -0.085 1.00 92.31 92 PRO A CA 1
ATOM 727 C C . PRO A 1 92 ? -10.517 12.726 0.464 1.00 92.31 92 PRO A C 1
ATOM 729 O O . PRO A 1 92 ? -9.334 12.437 0.624 1.00 92.31 92 PRO A O 1
ATOM 732 N N . LYS A 1 93 ? -11.003 13.933 0.785 1.00 89.81 93 LYS A N 1
ATOM 733 C CA . LYS A 1 93 ? -10.148 15.025 1.299 1.00 89.81 93 LYS A CA 1
ATOM 734 C C . LYS A 1 93 ? -9.413 14.642 2.585 1.00 89.81 93 LYS A C 1
ATOM 736 O O . LYS A 1 93 ? -8.290 15.081 2.799 1.00 89.81 93 LYS A O 1
ATOM 741 N N . ASP A 1 94 ? -10.040 13.793 3.390 1.00 89.25 94 ASP A N 1
ATOM 742 C CA . ASP A 1 94 ? -9.520 13.343 4.679 1.00 89.25 94 ASP A CA 1
ATOM 743 C C . ASP A 1 94 ? -8.695 12.053 4.589 1.00 89.25 94 ASP A C 1
ATOM 745 O O . ASP A 1 94 ? -8.236 11.545 5.614 1.00 89.25 94 ASP A O 1
ATOM 749 N N . ASP A 1 95 ? -8.483 11.525 3.376 1.00 94.75 95 ASP A N 1
ATOM 750 C CA . ASP A 1 95 ? -7.628 10.363 3.158 1.00 94.75 95 ASP A CA 1
ATOM 751 C C . ASP A 1 95 ? -6.203 10.663 3.682 1.00 94.75 95 ASP A C 1
ATOM 753 O O . ASP A 1 95 ? -5.602 11.696 3.345 1.00 94.75 95 ASP A O 1
ATOM 757 N N . PRO A 1 96 ? -5.645 9.799 4.548 1.00 95.19 96 PRO A N 1
ATOM 758 C CA . PRO A 1 96 ? -4.362 10.071 5.178 1.00 95.19 96 PRO A CA 1
ATOM 759 C C . PRO A 1 96 ? -3.182 9.943 4.206 1.00 95.19 96 PRO A C 1
ATOM 761 O O . PRO A 1 96 ? -2.182 10.640 4.383 1.00 95.19 96 PRO A O 1
ATOM 764 N N . PHE A 1 97 ? -3.292 9.131 3.148 1.00 96.69 97 PHE A N 1
ATOM 765 C CA . PHE A 1 97 ? -2.308 9.112 2.068 1.00 96.69 97 PHE A CA 1
ATOM 766 C C . PHE A 1 97 ? -2.330 10.450 1.319 1.00 96.69 97 PHE A C 1
ATOM 768 O O . PHE A 1 97 ? -1.275 11.058 1.154 1.00 96.69 97 PHE A O 1
ATOM 775 N N . LEU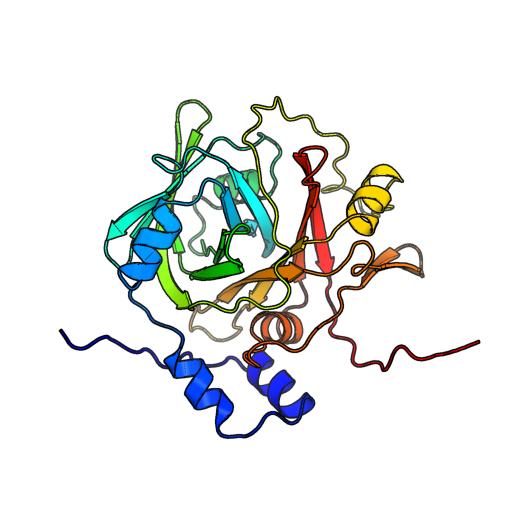 A 1 98 ? -3.510 10.971 0.953 1.00 96.88 98 LEU A N 1
ATOM 776 C CA . LEU A 1 98 ? -3.617 12.290 0.308 1.00 96.88 98 LEU A CA 1
ATOM 777 C C . LEU A 1 98 ? -3.025 13.397 1.193 1.00 96.88 98 LEU A C 1
ATOM 779 O O . LEU A 1 98 ? -2.225 14.208 0.722 1.00 96.88 98 LEU A O 1
ATOM 783 N N . SER A 1 99 ? -3.377 13.395 2.481 1.00 95.31 99 SER A N 1
ATOM 784 C CA . SER A 1 99 ? -2.855 14.347 3.470 1.00 95.31 99 SER A CA 1
ATOM 785 C C . SER A 1 99 ? -1.325 14.290 3.553 1.00 95.31 99 SER A C 1
ATOM 787 O O . SER A 1 99 ? -0.663 15.326 3.582 1.00 95.31 99 SER A O 1
ATOM 789 N N . SER A 1 100 ? -0.753 13.081 3.528 1.00 95.31 100 SER A N 1
ATOM 790 C CA . SER A 1 100 ? 0.697 12.869 3.526 1.00 95.31 100 SER A CA 1
ATOM 791 C C . SER A 1 100 ? 1.348 13.468 2.280 1.00 95.31 100 SER A C 1
ATOM 793 O O . SER A 1 100 ? 2.286 14.246 2.405 1.00 95.31 100 SER A O 1
ATOM 795 N N . ILE A 1 101 ? 0.802 13.202 1.086 1.00 96.19 101 ILE A N 1
ATOM 796 C CA . ILE A 1 101 ? 1.320 13.744 -0.181 1.00 96.19 101 ILE A CA 1
ATOM 797 C C . ILE A 1 101 ? 1.357 15.277 -0.183 1.00 96.19 101 ILE A C 1
ATOM 799 O O . ILE A 1 101 ? 2.349 15.864 -0.618 1.00 96.19 101 ILE A O 1
ATOM 803 N N . ILE A 1 102 ? 0.291 15.923 0.303 1.00 95.19 102 ILE A N 1
ATOM 804 C CA . ILE A 1 102 ? 0.199 17.389 0.377 1.00 95.19 102 ILE A CA 1
ATOM 805 C C . ILE A 1 102 ? 1.254 17.941 1.343 1.00 95.19 102 ILE A C 1
ATOM 807 O O . ILE A 1 102 ? 1.984 18.872 1.002 1.00 95.19 102 ILE A O 1
ATOM 811 N N . ASN A 1 103 ? 1.361 17.350 2.533 1.00 93.12 103 ASN A N 1
ATOM 812 C CA . ASN A 1 103 ? 2.218 17.862 3.601 1.00 93.12 103 ASN A CA 1
ATOM 813 C C . ASN A 1 103 ? 3.711 17.598 3.356 1.00 93.12 103 ASN A C 1
ATOM 815 O O . ASN A 1 103 ? 4.553 18.320 3.886 1.00 93.12 103 ASN A O 1
ATOM 819 N N . THR A 1 104 ? 4.059 16.611 2.525 1.00 90.19 104 THR A N 1
ATOM 820 C CA . THR A 1 104 ? 5.451 16.282 2.187 1.00 90.19 104 THR A CA 1
ATOM 821 C C . THR A 1 104 ? 5.879 16.805 0.815 1.00 90.19 104 THR A C 1
ATOM 823 O O . THR A 1 104 ? 6.915 16.377 0.310 1.00 90.19 104 THR A O 1
ATOM 826 N N . VAL A 1 105 ? 5.129 17.720 0.184 1.00 88.75 105 VAL A N 1
ATOM 827 C CA . VAL A 1 105 ? 5.447 18.226 -1.170 1.00 88.75 105 VAL A CA 1
ATOM 828 C C . VAL A 1 105 ? 6.847 18.849 -1.264 1.00 88.75 105 VAL A C 1
ATOM 830 O O . VAL A 1 105 ? 7.524 18.683 -2.275 1.00 88.75 105 VAL A O 1
ATOM 833 N N . ASN A 1 106 ? 7.301 19.494 -0.184 1.00 84.31 106 ASN A N 1
ATOM 834 C CA . ASN A 1 106 ? 8.625 20.116 -0.071 1.00 84.31 106 ASN A CA 1
ATOM 835 C C . ASN A 1 106 ? 9.665 19.207 0.613 1.00 84.31 106 ASN A C 1
ATOM 837 O O . ASN A 1 106 ? 10.784 19.646 0.871 1.00 84.31 106 ASN A O 1
ATOM 841 N N . SER A 1 107 ? 9.301 17.966 0.953 1.00 81.50 107 SER A N 1
ATOM 842 C CA . SER A 1 107 ? 10.236 17.009 1.543 1.00 81.50 107 SER A CA 1
ATOM 843 C C . SER A 1 107 ? 11.228 16.532 0.478 1.00 81.50 107 SER A C 1
ATOM 845 O O . SER A 1 107 ? 10.803 16.214 -0.634 1.00 81.50 107 SER A O 1
ATOM 847 N N . PRO A 1 108 ? 12.529 16.410 0.795 1.00 69.81 108 PRO A N 1
ATOM 848 C CA . PRO A 1 108 ? 13.476 15.718 -0.077 1.00 69.81 108 PRO A CA 1
ATOM 849 C C . PRO A 1 108 ? 13.244 14.196 -0.096 1.00 69.81 108 PRO A C 1
ATOM 851 O O . PRO A 1 108 ? 13.692 13.519 -1.016 1.00 69.81 108 PRO A O 1
ATOM 854 N N . TYR A 1 109 ? 12.519 13.656 0.891 1.00 72.50 109 TYR A N 1
ATOM 855 C CA . TYR A 1 109 ? 12.208 12.234 1.014 1.00 72.50 109 TYR A CA 1
ATOM 856 C C . TYR A 1 109 ? 10.736 12.004 0.679 1.00 72.50 109 TYR A C 1
ATOM 858 O O . TYR A 1 109 ? 9.850 12.246 1.503 1.00 72.50 109 TYR A O 1
ATOM 866 N N . ARG A 1 110 ? 10.475 11.584 -0.563 1.00 88.25 110 ARG A N 1
ATOM 867 C CA . ARG A 1 110 ? 9.128 11.343 -1.100 1.00 88.25 110 ARG A CA 1
ATOM 868 C C . ARG A 1 110 ? 9.063 9.981 -1.771 1.00 88.25 110 ARG A C 1
ATOM 870 O O . ARG A 1 110 ? 8.942 9.890 -2.988 1.00 88.25 110 ARG A O 1
ATOM 877 N N . SER A 1 111 ? 9.192 8.924 -0.985 1.00 92.75 111 SER A N 1
ATOM 878 C CA . SER A 1 111 ? 9.103 7.560 -1.503 1.00 92.75 111 SER A CA 1
ATOM 879 C C . SER A 1 111 ? 7.649 7.121 -1.654 1.00 92.75 111 SER A C 1
ATOM 881 O O . SER A 1 111 ? 6.794 7.488 -0.848 1.00 92.75 111 SER A O 1
ATOM 883 N N . PHE A 1 112 ? 7.378 6.287 -2.654 1.00 95.75 112 PHE A N 1
ATOM 884 C CA . PHE A 1 112 ? 6.122 5.556 -2.769 1.00 95.75 112 PHE A CA 1
ATOM 885 C C . PHE A 1 112 ? 6.394 4.057 -2.889 1.00 95.75 112 PHE A C 1
ATOM 887 O O . PHE A 1 112 ? 7.435 3.628 -3.389 1.00 95.75 112 PHE A O 1
ATOM 894 N N . ALA A 1 113 ? 5.409 3.260 -2.492 1.00 96.94 113 ALA A N 1
ATOM 895 C CA . ALA A 1 113 ? 5.341 1.861 -2.871 1.00 96.94 113 ALA A CA 1
ATOM 896 C C . ALA A 1 113 ? 3.936 1.540 -3.358 1.00 96.94 113 ALA A C 1
ATOM 898 O O . ALA A 1 113 ? 2.943 1.960 -2.775 1.00 96.94 113 ALA A O 1
ATOM 899 N N . GLY A 1 114 ? 3.852 0.786 -4.437 1.00 97.25 114 GLY A N 1
ATOM 900 C CA . GLY A 1 114 ? 2.625 0.440 -5.119 1.00 97.25 114 GLY A CA 1
ATOM 901 C C . GLY A 1 114 ? 2.499 -1.059 -5.337 1.00 97.25 114 GLY A C 1
ATOM 902 O O . GLY A 1 114 ? 3.479 -1.785 -5.530 1.00 97.25 114 GLY A O 1
ATOM 903 N N . ILE A 1 115 ? 1.263 -1.541 -5.314 1.00 96.88 115 ILE A N 1
ATOM 904 C CA . ILE A 1 115 ? 0.931 -2.912 -5.668 1.00 96.88 115 ILE A CA 1
ATOM 905 C C . ILE A 1 115 ? -0.364 -2.941 -6.469 1.00 96.88 115 ILE A C 1
ATOM 907 O O . ILE A 1 115 ? -1.459 -2.661 -5.980 1.00 96.88 115 ILE A O 1
ATOM 911 N N . GLY A 1 116 ? -0.217 -3.310 -7.736 1.00 96.19 116 GLY A N 1
ATOM 912 C CA . GLY A 1 116 ? -1.345 -3.628 -8.588 1.00 96.19 116 GLY A CA 1
ATOM 913 C C . GLY A 1 116 ? -1.785 -5.053 -8.307 1.00 96.19 116 GLY A C 1
ATOM 914 O O . GLY A 1 116 ? -0.950 -5.957 -8.251 1.00 96.19 116 GLY A O 1
ATOM 915 N N . VAL A 1 117 ? -3.085 -5.258 -8.130 1.00 95.62 117 VAL A N 1
ATOM 916 C CA . VAL A 1 117 ? -3.699 -6.578 -7.977 1.00 95.62 117 VAL A CA 1
ATOM 917 C C . VAL A 1 117 ? -4.817 -6.661 -8.995 1.00 95.62 117 VAL A C 1
ATOM 919 O O . VAL A 1 117 ? -5.688 -5.807 -9.003 1.00 95.62 117 VAL A O 1
ATOM 922 N N . ASP A 1 118 ? -4.818 -7.688 -9.827 1.00 94.44 118 ASP A N 1
ATOM 923 C CA . ASP A 1 118 ? -5.985 -8.060 -10.609 1.00 94.44 118 ASP A CA 1
ATOM 924 C C . ASP A 1 118 ? -6.641 -9.258 -9.924 1.00 94.44 118 ASP A C 1
ATOM 926 O O . ASP A 1 118 ? -6.173 -10.402 -9.985 1.00 94.44 118 ASP A O 1
ATOM 930 N N . PHE A 1 119 ? -7.732 -8.977 -9.211 1.00 93.75 119 PHE A N 1
ATOM 931 C CA . PHE A 1 119 ? -8.478 -10.005 -8.500 1.00 93.75 119 PHE A CA 1
ATOM 932 C C . PHE A 1 119 ? -9.157 -11.018 -9.435 1.00 93.75 119 PHE A C 1
ATOM 934 O O . PHE A 1 119 ? -9.523 -12.091 -8.967 1.00 93.75 119 PHE A O 1
ATOM 941 N N . SER A 1 120 ? -9.316 -10.747 -10.734 1.00 92.69 120 SER A N 1
ATOM 942 C CA . SER A 1 120 ? -9.972 -11.686 -11.657 1.00 92.69 120 SER A CA 1
ATOM 943 C C . SER A 1 120 ? -9.095 -12.898 -11.992 1.00 92.69 120 SER A C 1
ATOM 945 O O . SER A 1 120 ? -9.598 -14.008 -12.154 1.00 92.69 120 SER A O 1
ATOM 947 N N . ASN A 1 121 ? -7.776 -12.699 -12.047 1.00 92.38 121 ASN A N 1
ATOM 948 C CA . ASN A 1 121 ? -6.797 -13.704 -12.473 1.00 92.38 121 ASN A CA 1
ATOM 949 C C . ASN A 1 121 ? -5.662 -13.917 -11.457 1.00 92.38 121 ASN A C 1
ATOM 951 O O . ASN A 1 121 ? -4.733 -14.684 -11.715 1.00 92.38 121 ASN A O 1
ATOM 955 N N . ARG A 1 122 ? -5.742 -13.266 -10.287 1.00 94.00 122 ARG A N 1
ATOM 956 C CA . ARG A 1 122 ? -4.756 -13.346 -9.197 1.00 94.00 122 ARG A CA 1
ATOM 957 C C . ARG A 1 122 ? -3.367 -12.853 -9.611 1.00 94.00 122 ARG A C 1
ATOM 959 O O . ARG A 1 122 ? -2.365 -13.306 -9.055 1.00 94.00 122 ARG A O 1
ATOM 966 N N . ARG A 1 123 ? -3.284 -11.940 -10.580 1.00 93.31 123 ARG A N 1
ATOM 967 C CA . ARG A 1 123 ? -2.029 -11.301 -10.978 1.00 93.31 123 ARG A CA 1
ATOM 968 C C . ARG A 1 123 ? -1.714 -10.140 -10.044 1.00 93.31 123 ARG A C 1
ATOM 970 O O . ARG A 1 123 ? -2.595 -9.365 -9.691 1.00 93.31 123 ARG A O 1
ATOM 977 N N . ARG A 1 124 ? -0.453 -10.014 -9.635 1.00 93.06 124 ARG A N 1
ATOM 978 C CA . ARG A 1 124 ? -0.022 -8.978 -8.697 1.00 93.06 124 ARG A CA 1
ATOM 979 C C . ARG A 1 124 ? 1.418 -8.547 -8.920 1.00 93.06 124 ARG A C 1
ATOM 981 O O . ARG A 1 124 ? 2.328 -9.283 -8.544 1.00 93.06 124 ARG A O 1
ATOM 988 N N . ASN A 1 125 ? 1.620 -7.325 -9.392 1.00 94.31 125 ASN A N 1
ATOM 989 C CA . ASN A 1 125 ? 2.949 -6.737 -9.558 1.00 94.31 125 ASN A CA 1
ATOM 990 C C . ASN A 1 125 ? 3.155 -5.601 -8.556 1.00 94.31 125 ASN A C 1
ATOM 992 O O . ASN A 1 125 ? 2.225 -4.844 -8.269 1.00 94.31 125 ASN A O 1
ATOM 996 N N . LYS A 1 126 ? 4.373 -5.499 -8.024 1.00 94.69 126 LYS A N 1
ATOM 997 C CA . LYS A 1 126 ? 4.783 -4.385 -7.169 1.00 94.69 126 LYS A CA 1
ATOM 998 C C . LYS A 1 126 ? 5.664 -3.423 -7.950 1.00 94.69 126 LYS A C 1
ATOM 1000 O O . LYS A 1 126 ? 6.408 -3.848 -8.833 1.00 94.69 126 LYS A O 1
ATOM 1005 N N . VAL A 1 127 ? 5.598 -2.166 -7.551 1.00 95.06 127 VAL A N 1
ATOM 1006 C CA . VAL A 1 127 ? 6.454 -1.089 -8.032 1.00 95.06 127 VAL A CA 1
ATOM 1007 C C . VAL A 1 127 ? 6.793 -0.181 -6.851 1.00 95.06 127 VAL A C 1
ATOM 1009 O O . VAL A 1 127 ? 5.930 0.049 -6.010 1.00 95.06 127 VAL A O 1
ATOM 1012 N N . ALA A 1 128 ? 8.016 0.312 -6.742 1.00 94.50 128 ALA A N 1
ATOM 1013 C CA . ALA A 1 128 ? 8.396 1.319 -5.756 1.00 94.50 128 ALA A CA 1
ATOM 1014 C C . ALA A 1 128 ? 9.406 2.306 -6.353 1.00 94.50 128 ALA A C 1
ATOM 1016 O O . ALA A 1 128 ? 9.943 2.086 -7.447 1.00 94.50 128 ALA A O 1
ATOM 1017 N N . GLY A 1 129 ? 9.586 3.423 -5.652 1.00 93.31 129 GLY A N 1
ATOM 1018 C CA . GLY A 1 129 ? 10.520 4.480 -6.015 1.00 93.31 129 GLY A CA 1
ATOM 1019 C C . GLY A 1 129 ? 10.130 5.816 -5.404 1.00 93.31 129 GLY A C 1
ATOM 1020 O O . GLY A 1 129 ? 9.746 5.876 -4.236 1.00 93.31 129 GLY A O 1
ATOM 1021 N N . PHE A 1 130 ? 10.211 6.891 -6.186 1.00 93.56 130 PHE A N 1
ATOM 1022 C CA . PHE A 1 130 ? 10.061 8.263 -5.700 1.00 93.56 130 PHE A CA 1
ATOM 1023 C C . PHE A 1 130 ? 8.946 9.025 -6.412 1.00 93.56 130 PHE A C 1
ATOM 1025 O O . PHE A 1 130 ? 8.700 8.859 -7.604 1.00 93.56 130 PHE A O 1
ATOM 1032 N N . ILE A 1 131 ? 8.282 9.907 -5.677 1.00 95.50 131 ILE A N 1
ATOM 1033 C CA . ILE A 1 131 ? 7.258 10.813 -6.188 1.00 95.50 131 ILE A CA 1
ATOM 1034 C C . ILE A 1 131 ? 7.965 12.070 -6.692 1.00 95.50 131 ILE A C 1
ATOM 1036 O O . ILE A 1 131 ? 8.353 12.930 -5.899 1.00 95.50 131 ILE A O 1
ATOM 1040 N N . ALA A 1 132 ? 8.135 12.181 -8.010 1.00 94.50 132 ALA A N 1
ATOM 1041 C CA . ALA A 1 132 ? 8.821 13.311 -8.634 1.00 94.50 132 ALA A CA 1
ATOM 1042 C C . ALA A 1 132 ? 8.005 14.598 -8.518 1.00 94.50 132 ALA A C 1
ATOM 1044 O O . ALA A 1 132 ? 8.517 15.647 -8.131 1.00 94.50 132 ALA A O 1
ATOM 1045 N N . THR A 1 133 ? 6.711 14.520 -8.826 1.00 95.31 133 THR A N 1
ATOM 1046 C CA . THR A 1 133 ? 5.790 15.649 -8.696 1.00 95.31 133 THR A CA 1
ATOM 1047 C C . THR A 1 133 ? 4.448 15.177 -8.161 1.00 95.31 133 THR A C 1
ATOM 1049 O O . THR A 1 133 ? 4.037 14.038 -8.377 1.00 95.31 133 THR A O 1
ATOM 1052 N N . SER A 1 134 ? 3.763 16.059 -7.436 1.00 96.38 134 SER A N 1
ATOM 1053 C CA . SER A 1 134 ? 2.360 15.864 -7.083 1.00 96.38 134 SER A CA 1
ATOM 1054 C C . SER A 1 134 ? 1.644 17.199 -7.005 1.00 96.38 134 SER A C 1
ATOM 1056 O O . SER A 1 134 ? 2.166 18.141 -6.406 1.00 96.38 134 SER A O 1
ATOM 1058 N N . ASN A 1 135 ? 0.430 17.269 -7.527 1.00 95.75 135 ASN A N 1
ATOM 1059 C CA . ASN A 1 135 ? -0.404 18.457 -7.435 1.00 95.75 135 ASN A CA 1
ATOM 1060 C C . ASN A 1 135 ? -1.885 18.091 -7.515 1.00 95.75 135 ASN A C 1
ATOM 1062 O O . ASN A 1 135 ? -2.262 17.046 -8.042 1.00 95.75 135 ASN A O 1
ATOM 1066 N N . ILE A 1 136 ? -2.730 18.985 -7.008 1.00 96.62 136 ILE A N 1
ATOM 1067 C CA . ILE A 1 136 ? -4.182 18.840 -7.076 1.00 96.62 136 ILE A CA 1
ATOM 1068 C C . ILE A 1 136 ? -4.714 19.826 -8.111 1.00 96.62 136 ILE A C 1
ATOM 1070 O O . ILE A 1 136 ? -4.432 21.021 -8.039 1.00 96.62 136 ILE A O 1
ATOM 1074 N N . VAL A 1 137 ? -5.480 19.323 -9.078 1.00 96.25 137 VAL A N 1
ATOM 1075 C CA . VAL A 1 137 ? -6.165 20.128 -10.100 1.00 96.25 137 VAL A CA 1
ATOM 1076 C C . VAL A 1 137 ? -7.606 19.655 -10.162 1.00 96.25 137 VAL A C 1
ATOM 1078 O O . VAL A 1 137 ? -7.840 18.477 -10.410 1.00 96.25 137 VAL A O 1
ATOM 1081 N N . ASN A 1 138 ? -8.568 20.554 -9.937 1.00 94.12 138 ASN A N 1
ATOM 1082 C CA . ASN A 1 138 ? -10.003 20.233 -9.942 1.00 94.12 138 ASN A CA 1
ATOM 1083 C C . ASN A 1 138 ? -10.334 19.001 -9.070 1.00 94.12 138 ASN A C 1
A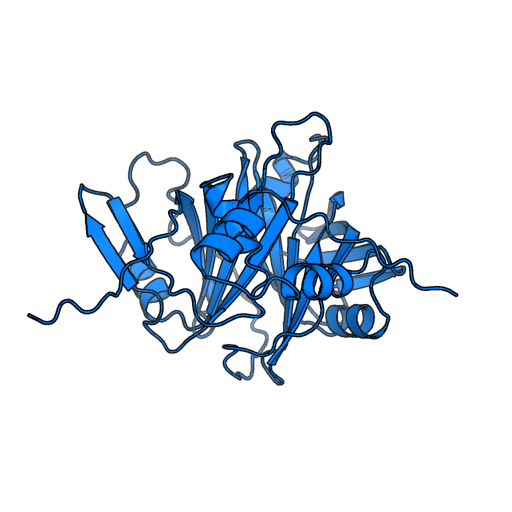TOM 1085 O O . ASN A 1 138 ? -10.880 18.016 -9.564 1.00 94.12 138 ASN A O 1
ATOM 1089 N N . ASP A 1 139 ? -9.905 19.026 -7.802 1.00 92.69 139 ASP A N 1
ATOM 1090 C CA . ASP A 1 139 ? -10.048 17.931 -6.821 1.00 92.69 139 ASP A CA 1
ATOM 1091 C C . ASP A 1 139 ? -9.400 16.585 -7.220 1.00 92.69 139 ASP A C 1
ATOM 1093 O O . ASP A 1 139 ? -9.578 15.573 -6.545 1.00 92.69 139 ASP A O 1
ATOM 1097 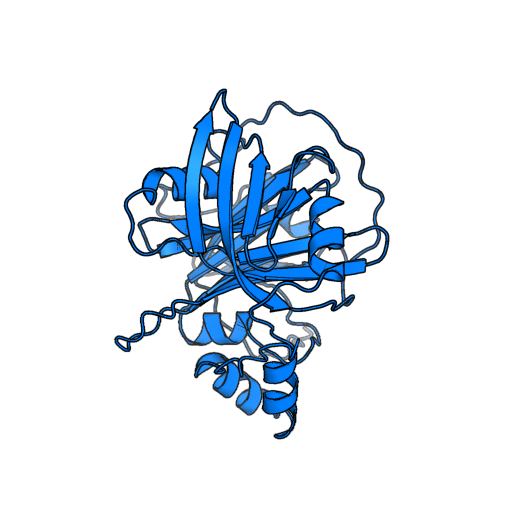N N . THR A 1 140 ? -8.612 16.559 -8.297 1.00 95.81 140 THR A N 1
ATOM 1098 C CA . THR A 1 140 ? -7.895 15.367 -8.759 1.00 95.81 140 THR A CA 1
ATOM 1099 C C . THR A 1 140 ? -6.433 15.457 -8.353 1.00 95.81 140 THR A C 1
ATOM 1101 O O . THR A 1 140 ? -5.731 16.393 -8.746 1.00 95.81 140 THR A O 1
ATOM 1104 N N . LEU A 1 141 ? -5.964 14.469 -7.592 1.00 97.12 141 LEU A N 1
ATOM 1105 C CA . LEU A 1 141 ? -4.549 14.266 -7.320 1.00 97.12 141 LEU A CA 1
ATOM 1106 C C . LEU A 1 141 ? -3.873 13.745 -8.589 1.00 97.12 141 LEU A C 1
ATOM 1108 O O . LEU A 1 141 ? -4.259 12.704 -9.119 1.00 97.12 141 LEU A O 1
ATOM 1112 N N . ASN A 1 142 ? -2.848 14.458 -9.040 1.00 97.75 142 ASN A N 1
ATOM 1113 C CA . ASN A 1 142 ? -1.958 14.042 -10.113 1.00 97.75 142 ASN A CA 1
ATOM 1114 C C . ASN A 1 142 ? -0.570 13.805 -9.527 1.00 97.75 142 ASN A C 1
ATOM 1116 O O . ASN A 1 142 ? -0.085 14.637 -8.761 1.00 97.75 142 ASN A O 1
ATOM 1120 N N . MET A 1 143 ? 0.055 12.680 -9.868 1.00 97.56 143 MET A N 1
ATOM 1121 C CA . MET A 1 143 ? 1.407 12.333 -9.430 1.00 97.56 143 MET A CA 1
ATOM 1122 C C . MET A 1 143 ? 2.218 11.766 -10.591 1.00 97.56 143 MET A C 1
ATOM 1124 O O . MET A 1 143 ? 1.700 10.938 -11.337 1.00 97.56 143 MET A O 1
ATOM 1128 N N . SER A 1 144 ? 3.485 12.170 -10.694 1.00 97.44 144 SER A N 1
ATOM 1129 C CA . SER A 1 144 ? 4.503 11.477 -11.495 1.00 97.44 144 SER A CA 1
ATOM 1130 C C . SER A 1 144 ? 5.398 10.675 -10.554 1.00 97.44 144 SER A C 1
ATOM 1132 O O . SER A 1 144 ? 5.910 11.202 -9.559 1.00 97.44 144 SER A O 1
ATOM 1134 N N . LEU A 1 145 ? 5.527 9.385 -10.844 1.00 96.75 145 LEU A N 1
ATOM 1135 C CA . LEU A 1 145 ? 6.205 8.387 -10.031 1.00 96.75 145 LEU A CA 1
ATOM 1136 C C . LEU A 1 145 ? 7.394 7.827 -10.804 1.00 96.75 145 LEU A C 1
ATOM 1138 O O . LEU A 1 145 ? 7.207 7.147 -11.812 1.00 96.75 145 LEU A O 1
ATOM 1142 N N . LEU A 1 146 ? 8.602 8.073 -10.305 1.00 95.19 146 LEU A N 1
ATOM 1143 C CA . LEU A 1 146 ? 9.829 7.485 -10.827 1.00 95.19 146 LEU A CA 1
ATOM 1144 C C . LEU A 1 146 ? 10.062 6.135 -10.157 1.00 95.19 146 LEU A C 1
ATOM 1146 O O . LEU A 1 146 ? 10.215 6.064 -8.938 1.00 95.19 146 LEU A O 1
ATOM 1150 N N . THR A 1 147 ? 10.073 5.070 -10.947 1.00 92.75 147 THR A N 1
ATOM 1151 C CA . THR A 1 147 ? 10.191 3.692 -10.471 1.00 92.75 147 THR A CA 1
ATOM 1152 C C . THR A 1 147 ? 11.643 3.242 -10.517 1.00 92.75 147 THR A C 1
ATOM 1154 O O . THR A 1 147 ? 12.304 3.425 -11.537 1.00 92.75 147 THR A O 1
ATOM 1157 N N . ASN A 1 148 ? 12.119 2.604 -9.455 1.00 89.00 148 ASN A N 1
ATOM 1158 C CA . ASN A 1 148 ? 13.441 1.971 -9.404 1.00 89.00 148 ASN A CA 1
ATOM 1159 C C . ASN A 1 148 ? 13.397 0.550 -8.818 1.00 89.00 148 ASN A C 1
ATOM 1161 O O . ASN A 1 148 ? 14.430 -0.099 -8.713 1.00 89.00 148 ASN A O 1
ATOM 1165 N N . GLU A 1 149 ? 12.217 0.059 -8.438 1.00 88.88 149 GLU A N 1
ATOM 1166 C CA . GLU A 1 149 ? 12.027 -1.306 -7.964 1.00 88.88 149 GLU A CA 1
ATOM 1167 C C . GLU A 1 149 ? 10.749 -1.896 -8.548 1.00 88.88 149 GLU A C 1
ATOM 1169 O O . GLU A 1 149 ? 9.637 -1.547 -8.153 1.00 88.88 149 GLU A O 1
ATOM 1174 N N . ASN A 1 150 ? 10.899 -2.847 -9.462 1.00 88.75 150 ASN A N 1
ATOM 1175 C CA . ASN A 1 150 ? 9.795 -3.544 -10.105 1.00 88.75 150 ASN A CA 1
ATOM 1176 C C . ASN A 1 150 ? 9.858 -5.035 -9.775 1.00 88.75 150 ASN A C 1
ATOM 1178 O O . ASN A 1 150 ? 10.839 -5.707 -10.089 1.00 88.75 150 ASN A O 1
ATOM 1182 N N . VAL A 1 151 ? 8.794 -5.574 -9.167 1.00 86.69 151 VAL A N 1
ATOM 1183 C CA . VAL A 1 151 ? 8.740 -6.982 -8.733 1.00 86.69 151 VAL A CA 1
ATOM 1184 C C . VAL A 1 151 ? 7.524 -7.684 -9.322 1.00 86.69 151 VAL A C 1
ATOM 1186 O O . VAL A 1 151 ? 6.385 -7.229 -9.182 1.00 86.69 151 VAL A O 1
ATOM 1189 N N . GLY A 1 152 ? 7.777 -8.824 -9.965 1.00 81.00 152 GLY A N 1
ATOM 1190 C CA . GLY A 1 152 ? 6.772 -9.593 -10.694 1.00 81.00 152 GLY A CA 1
ATOM 1191 C C . GLY A 1 152 ? 5.763 -10.371 -9.842 1.00 81.00 152 GLY A C 1
ATOM 1192 O O . GLY A 1 152 ? 5.684 -10.269 -8.609 1.00 81.00 152 GLY A O 1
ATOM 1193 N N . ASN A 1 153 ? 4.973 -11.174 -10.558 1.00 71.56 153 ASN A N 1
ATOM 1194 C CA . ASN A 1 153 ? 3.777 -11.834 -10.050 1.00 71.56 153 ASN A CA 1
ATOM 1195 C C . ASN A 1 153 ? 4.044 -12.845 -8.919 1.00 71.56 153 ASN A C 1
ATOM 1197 O O . ASN A 1 153 ? 4.866 -13.748 -9.047 1.00 71.56 153 ASN A O 1
ATOM 1201 N N . CYS A 1 154 ? 3.251 -12.769 -7.847 1.00 80.50 154 CYS A N 1
ATOM 1202 C CA . CYS A 1 154 ? 3.108 -13.837 -6.856 1.00 80.50 154 CYS A CA 1
ATOM 1203 C C . CYS A 1 154 ? 1.612 -14.017 -6.540 1.00 80.50 154 CYS A C 1
ATOM 1205 O O . CYS A 1 154 ? 1.057 -13.217 -5.783 1.00 80.50 154 CYS A O 1
ATOM 1207 N N . PRO A 1 155 ? 0.947 -15.055 -7.084 1.00 83.25 155 PRO A N 1
ATOM 1208 C CA . PRO A 1 155 ? -0.517 -15.167 -7.072 1.00 83.25 155 PRO A CA 1
ATOM 1209 C C . PRO A 1 155 ? -1.095 -15.717 -5.756 1.00 83.25 155 PRO A C 1
ATOM 1211 O O . PRO A 1 155 ? -2.275 -16.083 -5.673 1.00 83.25 155 PRO A O 1
ATOM 1214 N N . LYS A 1 156 ? -0.264 -15.885 -4.722 1.00 87.88 156 LYS A N 1
ATOM 1215 C CA . LYS A 1 156 ? -0.659 -16.551 -3.477 1.00 87.88 156 LYS A CA 1
ATOM 1216 C C . LYS A 1 156 ? -1.623 -15.686 -2.663 1.00 87.88 156 LYS A C 1
ATOM 1218 O O . LYS A 1 156 ? -1.425 -14.485 -2.527 1.00 87.88 156 LYS A O 1
ATOM 1223 N N . TYR A 1 157 ? -2.628 -16.342 -2.084 1.00 91.00 157 TYR A N 1
ATOM 1224 C CA . TYR A 1 157 ? -3.594 -15.759 -1.144 1.00 91.00 157 TYR A CA 1
ATOM 1225 C C . TYR A 1 157 ? -4.457 -14.608 -1.688 1.00 91.00 157 TYR A C 1
ATOM 1227 O O . TYR A 1 157 ? -5.082 -13.903 -0.906 1.00 91.00 157 TYR A O 1
ATOM 1235 N N . ILE A 1 158 ? -4.526 -14.428 -3.011 1.00 93.56 158 ILE A N 1
ATOM 1236 C CA . ILE A 1 158 ? -5.444 -13.483 -3.658 1.00 93.56 158 ILE A CA 1
ATOM 1237 C C . ILE A 1 158 ? -6.771 -14.200 -3.915 1.00 93.56 158 ILE A C 1
ATOM 1239 O O . ILE A 1 158 ? -6.825 -15.149 -4.703 1.00 93.56 158 ILE A O 1
ATOM 1243 N N . THR A 1 159 ? -7.830 -13.754 -3.245 1.00 91.88 159 THR A N 1
ATOM 1244 C CA . THR A 1 159 ? -9.194 -14.260 -3.444 1.00 91.88 159 THR A CA 1
ATOM 1245 C C . THR A 1 159 ? -9.770 -13.700 -4.738 1.00 91.88 159 THR A C 1
ATOM 1247 O O . THR A 1 159 ? -9.800 -12.480 -4.915 1.00 91.88 159 THR A O 1
ATOM 1250 N N . ILE A 1 160 ? -10.240 -14.583 -5.626 1.00 92.75 160 ILE A N 1
ATOM 1251 C CA . ILE A 1 160 ? -10.877 -14.165 -6.877 1.00 92.75 160 ILE A CA 1
ATOM 1252 C C . ILE A 1 160 ? -12.191 -13.457 -6.563 1.00 92.75 160 ILE A C 1
ATOM 1254 O O . ILE A 1 160 ? -13.014 -13.977 -5.811 1.00 92.75 160 ILE A O 1
ATOM 1258 N N . ARG A 1 161 ? -12.390 -12.277 -7.149 1.00 91.56 161 ARG A N 1
ATOM 1259 C CA . ARG A 1 161 ? -13.633 -11.508 -7.024 1.00 91.56 161 ARG A CA 1
ATOM 1260 C C . ARG A 1 161 ? -13.885 -10.688 -8.283 1.00 91.56 161 ARG A C 1
ATOM 1262 O O . ARG A 1 161 ? -12.949 -10.163 -8.884 1.00 91.56 161 ARG A O 1
ATOM 1269 N N . LYS A 1 162 ? -15.160 -10.565 -8.654 1.00 90.50 162 LYS A N 1
ATOM 1270 C CA . LYS A 1 162 ? -15.620 -9.597 -9.651 1.00 90.50 162 LYS A CA 1
ATOM 1271 C C . LYS A 1 162 ? -15.910 -8.291 -8.920 1.00 90.50 162 LYS A C 1
ATOM 1273 O O . LYS A 1 162 ? -16.726 -8.279 -8.005 1.00 90.50 162 LYS A O 1
ATOM 1278 N N . LEU A 1 163 ? -15.219 -7.226 -9.303 1.00 89.75 163 LEU A N 1
ATOM 1279 C CA . LEU A 1 163 ? -15.434 -5.893 -8.753 1.00 89.75 163 LEU A CA 1
ATOM 1280 C C . LEU A 1 163 ? -16.213 -5.053 -9.756 1.00 89.75 163 LEU A C 1
ATOM 1282 O O . LEU A 1 163 ? -15.944 -5.106 -10.955 1.00 89.75 163 LEU A O 1
ATOM 1286 N N . GLU A 1 164 ? -17.167 -4.282 -9.253 1.00 86.69 164 GLU A N 1
ATOM 1287 C CA . GLU A 1 164 ? -17.948 -3.342 -10.047 1.00 86.69 164 GLU A CA 1
ATOM 1288 C C . GLU A 1 164 ? -17.665 -1.930 -9.549 1.00 86.69 164 GLU A C 1
ATOM 1290 O O . GLU A 1 164 ? -17.629 -1.672 -8.345 1.00 86.69 164 GLU A O 1
ATOM 1295 N N . TYR A 1 165 ? -17.416 -1.015 -10.485 1.00 85.19 165 TYR A N 1
ATOM 1296 C CA . TYR A 1 165 ? -17.206 0.381 -10.140 1.00 85.19 165 TYR A CA 1
ATOM 1297 C C . TYR A 1 165 ? -18.512 0.982 -9.619 1.00 85.19 165 TYR A C 1
ATOM 1299 O O . TYR A 1 165 ? -19.540 0.950 -10.294 1.00 85.19 165 TYR A O 1
ATOM 1307 N N . CYS A 1 166 ? -18.447 1.584 -8.435 1.00 83.88 166 CYS A N 1
ATOM 1308 C CA . CYS A 1 166 ? -19.544 2.333 -7.850 1.00 83.88 166 CYS A CA 1
ATOM 1309 C C . CYS A 1 166 ? -19.047 3.740 -7.521 1.00 8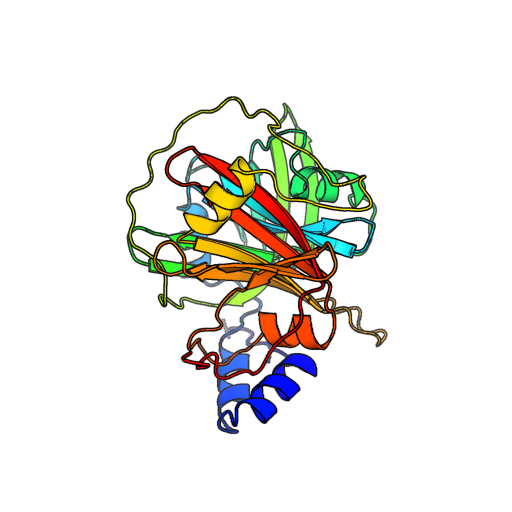3.88 166 CYS A C 1
ATOM 1311 O O . CYS A 1 166 ? -18.106 3.903 -6.744 1.00 83.88 166 CYS A O 1
ATOM 1313 N N . LYS A 1 167 ? -19.675 4.766 -8.106 1.00 84.12 167 LYS A N 1
ATOM 1314 C CA . LYS A 1 167 ? -19.391 6.153 -7.731 1.00 84.12 167 LYS A CA 1
ATOM 1315 C C . LYS A 1 167 ? -19.959 6.414 -6.338 1.00 84.12 167 LYS A C 1
ATOM 1317 O O . LYS A 1 167 ? -21.141 6.178 -6.097 1.00 84.12 167 LYS A O 1
ATOM 1322 N N . ARG A 1 168 ? -19.123 6.920 -5.433 1.00 82.62 168 ARG A N 1
ATOM 1323 C CA . ARG A 1 168 ? -19.475 7.164 -4.029 1.00 82.62 168 ARG A CA 1
ATOM 1324 C C . ARG A 1 168 ? -19.149 8.592 -3.624 1.00 82.62 168 ARG A C 1
ATOM 1326 O O . ARG A 1 168 ? -18.231 9.197 -4.169 1.00 82.62 168 ARG A O 1
ATOM 1333 N N . ASN A 1 169 ? -19.900 9.093 -2.648 1.00 86.31 169 ASN A N 1
ATOM 1334 C CA . ASN A 1 169 ? -19.596 10.332 -1.944 1.00 86.31 169 ASN A CA 1
ATOM 1335 C C . ASN A 1 169 ? -18.994 9.940 -0.589 1.00 86.31 169 ASN A C 1
ATOM 1337 O O . ASN A 1 169 ? -19.747 9.486 0.275 1.00 86.31 169 ASN A O 1
ATOM 1341 N N . PRO A 1 170 ? -17.664 10.011 -0.423 1.00 87.19 170 PRO A N 1
ATOM 1342 C CA . PRO A 1 170 ? -17.025 9.565 0.805 1.00 87.19 170 PRO A CA 1
ATOM 1343 C C . PRO A 1 170 ? -17.411 10.471 1.977 1.00 87.19 170 PRO A C 1
ATOM 1345 O O . PRO A 1 170 ? -17.530 11.687 1.821 1.00 87.19 170 PRO A O 1
ATOM 1348 N N . GLN A 1 171 ? -17.583 9.870 3.150 1.00 88.94 171 GLN A N 1
ATOM 1349 C CA . GLN A 1 171 ? -17.781 10.560 4.422 1.00 88.94 171 GLN A CA 1
ATOM 1350 C C . GLN A 1 171 ? -16.893 9.906 5.477 1.00 88.94 171 GLN A C 1
ATOM 1352 O O . GLN A 1 171 ? -16.681 8.693 5.443 1.00 88.94 171 GLN A O 1
ATOM 1357 N N . ILE A 1 172 ? -16.373 10.704 6.409 1.00 88.81 172 ILE A N 1
ATOM 1358 C CA . ILE A 1 172 ? -15.644 10.173 7.560 1.00 88.81 172 ILE A CA 1
ATOM 1359 C C . ILE A 1 172 ? -16.665 9.606 8.545 1.00 88.81 172 ILE A C 1
ATOM 1361 O O . ILE A 1 172 ? -17.478 10.355 9.085 1.00 88.81 172 ILE A O 1
ATOM 1365 N N . ALA A 1 173 ? -16.600 8.301 8.800 1.00 87.31 173 ALA A N 1
ATOM 1366 C CA . ALA A 1 173 ? -17.346 7.680 9.893 1.00 87.31 173 ALA A CA 1
ATOM 1367 C C . ALA A 1 173 ? -16.646 7.907 11.245 1.00 87.31 173 ALA A C 1
ATOM 1369 O O . ALA A 1 173 ? -17.293 8.224 12.240 1.00 87.31 173 ALA A O 1
ATOM 1370 N N . ALA A 1 174 ? -15.313 7.793 11.272 1.00 85.94 174 ALA A N 1
ATOM 1371 C CA . ALA A 1 174 ? -14.492 8.049 12.449 1.00 85.94 174 ALA A CA 1
ATOM 1372 C C . ALA A 1 174 ? -13.063 8.470 12.066 1.00 85.94 174 ALA A C 1
ATOM 1374 O O . ALA A 1 174 ? -12.509 7.976 11.083 1.00 85.94 174 ALA A O 1
ATOM 1375 N N . ASP A 1 175 ? -12.460 9.355 12.863 1.00 88.38 175 ASP A N 1
ATOM 1376 C CA . ASP A 1 175 ? -11.057 9.763 12.748 1.00 88.38 175 ASP A CA 1
ATOM 1377 C C . ASP A 1 175 ? -10.437 9.913 14.142 1.00 88.38 175 ASP A C 1
ATOM 1379 O O . ASP A 1 175 ? -10.861 10.743 14.947 1.00 88.38 175 ASP A O 1
ATOM 1383 N N . TYR A 1 176 ? -9.426 9.090 14.415 1.00 86.69 176 TYR A N 1
ATOM 1384 C CA . TYR A 1 176 ? -8.735 9.012 15.702 1.00 86.69 176 TYR A CA 1
ATOM 1385 C C . TYR A 1 176 ? -7.256 9.413 15.607 1.00 86.69 176 TYR A C 1
ATOM 1387 O O . TYR A 1 176 ? -6.505 9.195 16.559 1.00 86.69 176 TYR A O 1
ATOM 1395 N N . ARG A 1 177 ? -6.815 10.009 14.486 1.00 84.88 177 ARG A N 1
ATOM 1396 C CA . ARG A 1 177 ? -5.397 10.345 14.233 1.00 84.88 177 ARG A CA 1
ATOM 1397 C C . ARG A 1 177 ? -4.774 11.253 15.300 1.00 84.88 177 ARG A C 1
ATOM 1399 O O . ARG A 1 177 ? -3.576 11.169 15.531 1.00 84.88 177 ARG A O 1
ATOM 1406 N N . ASN A 1 178 ? -5.591 12.069 15.967 1.00 77.81 178 ASN A N 1
ATOM 1407 C CA . ASN A 1 178 ? -5.169 13.026 16.996 1.00 77.81 178 ASN A CA 1
ATOM 1408 C C . ASN A 1 178 ? -5.562 12.596 18.421 1.00 77.81 178 ASN A C 1
ATOM 1410 O O . ASN A 1 178 ? -5.793 13.446 19.279 1.00 77.81 178 ASN A O 1
ATOM 1414 N N . THR A 1 179 ? -5.714 11.293 18.671 1.00 76.00 179 THR A N 1
ATOM 1415 C CA . THR A 1 179 ? -6.111 10.769 19.987 1.00 76.00 179 THR A CA 1
ATOM 1416 C C . THR A 1 179 ? -5.028 9.871 20.580 1.00 76.00 179 THR A C 1
ATOM 1418 O O . THR A 1 179 ? -4.424 9.068 19.873 1.00 76.00 179 THR A O 1
ATOM 1421 N N . ASP A 1 180 ? -4.805 9.979 21.892 1.00 66.38 180 ASP A N 1
ATOM 1422 C CA . ASP A 1 180 ? -3.757 9.220 22.598 1.00 66.38 180 ASP A CA 1
ATOM 1423 C C . ASP A 1 180 ? -4.109 7.737 22.797 1.00 66.38 180 ASP A C 1
ATOM 1425 O O . ASP A 1 180 ? -3.245 6.917 23.115 1.00 66.38 180 ASP A O 1
ATOM 1429 N N . ARG A 1 181 ? -5.391 7.373 22.653 1.00 64.56 181 ARG A N 1
ATOM 1430 C CA . ARG A 1 181 ? -5.879 6.000 22.813 1.00 64.56 181 ARG A CA 1
ATOM 1431 C C . ARG A 1 181 ? -6.905 5.681 21.741 1.00 64.56 181 ARG A C 1
ATOM 1433 O O . ARG A 1 181 ? -7.955 6.312 21.669 1.00 64.56 181 ARG A O 1
ATOM 1440 N N . ILE A 1 182 ? -6.610 4.646 20.965 1.00 69.00 182 ILE A N 1
ATOM 1441 C CA . ILE A 1 182 ? -7.526 4.086 19.978 1.00 69.00 182 ILE A CA 1
ATOM 1442 C C . ILE A 1 182 ? -8.245 2.920 20.650 1.00 69.00 182 ILE A C 1
ATOM 1444 O O . ILE A 1 182 ? -7.629 1.900 20.949 1.00 69.00 182 ILE A O 1
ATOM 1448 N N . SER A 1 183 ? -9.545 3.071 20.882 1.00 70.19 183 SER A N 1
ATOM 1449 C CA . SER A 1 183 ? -10.439 1.922 20.993 1.00 70.19 183 SER A CA 1
ATOM 1450 C C . SER A 1 183 ? -11.202 1.857 19.679 1.00 70.19 183 SER A C 1
ATOM 1452 O O . SER A 1 183 ? -11.869 2.821 19.298 1.00 70.19 183 SER A O 1
ATOM 1454 N N . PHE A 1 184 ? -11.027 0.763 18.941 1.00 84.38 184 PHE A N 1
ATOM 1455 C CA . PHE A 1 184 ? -11.795 0.547 17.723 1.00 84.38 184 PHE A CA 1
ATOM 1456 C C . PHE A 1 184 ? -13.269 0.417 18.097 1.00 84.38 184 PHE A C 1
ATOM 1458 O O . PHE A 1 184 ? -13.634 -0.430 18.912 1.00 84.38 184 PHE A O 1
ATOM 1465 N N . ASN A 1 185 ? -14.118 1.250 17.495 1.00 86.75 185 ASN A N 1
ATOM 1466 C CA . ASN A 1 185 ? -15.556 1.071 17.626 1.00 86.75 185 ASN A CA 1
ATOM 1467 C C . ASN A 1 185 ? -15.992 -0.238 16.930 1.00 86.75 185 ASN A C 1
ATOM 1469 O O . ASN A 1 185 ? -15.220 -0.865 16.195 1.00 86.75 185 ASN A O 1
ATOM 1473 N N . GLN A 1 186 ? -17.241 -0.649 17.153 1.00 89.31 186 GLN A N 1
ATOM 1474 C CA . GLN A 1 186 ? -17.752 -1.902 16.596 1.00 89.31 186 GLN A CA 1
ATOM 1475 C C . GLN A 1 186 ? -17.663 -1.943 15.062 1.00 89.31 186 GLN A C 1
ATOM 1477 O O . GLN A 1 186 ? -17.276 -2.966 14.510 1.00 89.31 186 GLN A O 1
ATOM 1482 N N . GLU A 1 187 ? -17.928 -0.829 14.375 1.00 90.44 187 GLU A N 1
ATOM 1483 C CA . GLU A 1 187 ? -17.847 -0.751 12.910 1.00 90.44 187 GLU A CA 1
ATOM 1484 C C . GLU A 1 187 ? -16.424 -1.018 12.397 1.00 90.44 187 GLU A C 1
ATOM 1486 O O . GLU A 1 187 ? -16.228 -1.763 11.435 1.00 90.44 187 GLU A O 1
ATOM 1491 N N . CYS A 1 188 ? -15.404 -0.472 13.066 1.00 91.75 188 CYS A N 1
ATOM 1492 C CA . CYS A 1 188 ? -14.016 -0.766 12.737 1.00 91.75 188 CYS A CA 1
ATOM 1493 C C . CYS A 1 188 ? -13.677 -2.245 12.961 1.00 91.75 188 CYS A C 1
ATOM 1495 O O . CYS A 1 188 ? -13.026 -2.858 12.113 1.00 91.75 188 CYS A O 1
ATOM 1497 N N . LEU A 1 189 ? -14.113 -2.825 14.085 1.00 92.25 189 LEU A N 1
ATOM 1498 C CA . LEU A 1 189 ? -13.899 -4.245 14.376 1.00 92.25 189 LEU A CA 1
ATOM 1499 C C . LEU A 1 189 ? -14.592 -5.136 13.339 1.00 92.25 189 LEU A C 1
ATOM 1501 O O . LEU A 1 189 ? -14.008 -6.123 12.895 1.00 92.25 189 LEU A O 1
ATOM 1505 N N . ASP A 1 190 ? -15.791 -4.767 12.895 1.00 92.25 190 ASP A N 1
ATOM 1506 C CA . ASP A 1 190 ? -16.540 -5.494 11.873 1.00 92.25 190 ASP A CA 1
ATOM 1507 C C . ASP A 1 190 ? -15.824 -5.468 10.517 1.00 92.25 190 ASP A C 1
ATOM 1509 O O . ASP A 1 190 ? -15.750 -6.507 9.855 1.00 92.25 190 ASP A O 1
ATOM 1513 N N . ILE A 1 191 ? -15.235 -4.328 10.128 1.00 94.56 191 ILE A N 1
ATOM 1514 C CA . ILE A 1 191 ? -14.396 -4.223 8.922 1.00 94.56 191 ILE A CA 1
ATOM 1515 C C . ILE A 1 191 ? -13.171 -5.141 9.033 1.00 94.56 191 ILE A C 1
ATOM 1517 O O . ILE A 1 191 ? -12.867 -5.870 8.087 1.00 94.56 191 ILE A O 1
ATOM 1521 N N . ILE A 1 192 ? -12.478 -5.141 10.179 1.00 94.75 192 ILE A N 1
ATOM 1522 C CA . ILE A 1 192 ? -11.294 -5.990 10.391 1.00 94.75 192 ILE A CA 1
ATOM 1523 C C . ILE A 1 192 ? -11.675 -7.474 10.341 1.00 94.75 192 ILE A C 1
ATOM 1525 O O . ILE A 1 192 ? -11.024 -8.253 9.643 1.00 94.75 192 ILE A O 1
ATOM 1529 N N . ASN A 1 193 ? -12.746 -7.864 11.032 1.00 92.44 193 ASN A N 1
ATOM 1530 C CA . ASN A 1 193 ? -13.195 -9.254 11.117 1.00 92.44 193 ASN A CA 1
ATOM 1531 C C . ASN A 1 193 ? -13.666 -9.798 9.761 1.00 92.44 193 ASN A C 1
ATOM 1533 O O . ASN A 1 193 ? -13.429 -10.964 9.453 1.00 92.44 193 ASN A O 1
ATOM 1537 N N . GLN A 1 194 ? -14.295 -8.961 8.931 1.00 93.00 194 GLN A N 1
ATOM 1538 C CA . GLN A 1 194 ? -14.750 -9.340 7.588 1.00 93.00 194 GLN A CA 1
ATOM 1539 C C . GLN A 1 194 ? -13.646 -9.273 6.524 1.00 93.00 194 GLN A C 1
ATOM 1541 O O . GLN A 1 194 ? -13.842 -9.720 5.385 1.00 93.00 194 GLN A O 1
ATOM 1546 N N . ALA A 1 195 ? -12.479 -8.717 6.860 1.00 94.88 195 ALA A N 1
ATOM 1547 C CA . ALA A 1 195 ? -11.400 -8.536 5.909 1.00 94.88 195 ALA A CA 1
ATOM 1548 C C . ALA A 1 195 ? -10.930 -9.887 5.354 1.00 94.88 195 ALA A C 1
ATOM 1550 O O . ALA A 1 195 ? -10.513 -10.791 6.073 1.00 94.88 195 ALA A O 1
ATOM 1551 N N . SER A 1 196 ? -10.954 -9.997 4.029 1.00 93.62 196 SER A N 1
ATOM 1552 C CA . SER A 1 196 ? -10.338 -11.096 3.266 1.00 93.62 196 SER A CA 1
ATOM 1553 C C . SER A 1 196 ? -9.082 -10.640 2.520 1.00 93.62 196 SER A C 1
ATOM 1555 O O . SER A 1 196 ? -8.373 -11.434 1.898 1.00 93.62 196 SER A O 1
ATOM 1557 N N . THR A 1 197 ? -8.803 -9.338 2.552 1.00 95.56 197 THR A N 1
ATOM 1558 C CA . THR A 1 197 ? -7.642 -8.704 1.937 1.00 95.56 197 THR A CA 1
ATOM 1559 C C . THR A 1 197 ? -7.312 -7.436 2.711 1.00 95.56 197 THR A C 1
ATOM 1561 O O . THR A 1 197 ? -8.213 -6.676 3.050 1.00 95.56 197 THR A O 1
ATOM 1564 N N . ILE A 1 198 ? -6.026 -7.212 2.956 1.00 97.38 198 ILE A N 1
ATOM 1565 C CA . ILE A 1 198 ? -5.472 -5.977 3.510 1.00 97.38 198 ILE A CA 1
ATOM 1566 C C . ILE A 1 198 ? -4.234 -5.585 2.707 1.00 97.38 198 ILE A C 1
ATOM 1568 O O . ILE A 1 198 ? -3.574 -6.442 2.102 1.00 97.38 198 ILE A O 1
ATOM 1572 N N . PHE A 1 199 ? -3.874 -4.308 2.766 1.00 97.94 199 PHE A N 1
ATOM 1573 C CA . PHE A 1 199 ? -2.599 -3.828 2.246 1.00 97.94 199 PHE A CA 1
ATOM 1574 C C . PHE A 1 199 ? -1.759 -3.283 3.393 1.00 97.94 199 PHE A C 1
ATOM 1576 O O . PHE A 1 199 ? -2.144 -2.322 4.048 1.00 97.94 199 PHE A O 1
ATOM 1583 N N . LEU A 1 200 ? -0.630 -3.942 3.645 1.00 97.88 200 LEU A N 1
ATOM 1584 C CA . LEU A 1 200 ? 0.310 -3.626 4.713 1.00 97.88 200 LEU A CA 1
ATOM 1585 C C . LEU A 1 200 ? 1.444 -2.772 4.143 1.00 97.88 200 LEU A C 1
ATOM 1587 O O . LEU A 1 200 ? 2.212 -3.264 3.313 1.00 97.88 200 LEU A O 1
ATOM 1591 N N . ALA A 1 201 ? 1.555 -1.531 4.602 1.00 97.50 201 ALA A N 1
ATOM 1592 C CA . ALA A 1 201 ? 2.690 -0.660 4.356 1.00 97.50 201 ALA A CA 1
ATOM 1593 C C . ALA A 1 201 ? 3.723 -0.762 5.482 1.00 97.50 201 ALA A C 1
ATOM 1595 O O . ALA A 1 201 ? 3.395 -0.738 6.668 1.00 97.50 201 ALA A O 1
ATOM 1596 N N . THR A 1 202 ? 4.985 -0.871 5.093 1.00 95.56 202 THR A N 1
ATOM 1597 C CA . THR A 1 202 ? 6.138 -0.994 5.992 1.00 95.56 202 THR A CA 1
ATOM 1598 C C . THR A 1 202 ? 7.263 -0.156 5.430 1.00 95.56 202 THR A C 1
ATOM 1600 O O . THR A 1 202 ? 7.418 -0.109 4.214 1.00 95.56 202 THR A O 1
ATOM 1603 N N . ARG A 1 203 ? 8.102 0.437 6.268 1.00 92.06 203 ARG A N 1
ATOM 1604 C CA . ARG A 1 203 ? 9.268 1.192 5.801 1.00 92.06 203 ARG A CA 1
ATOM 1605 C C . ARG A 1 203 ? 10.547 0.649 6.420 1.00 92.06 203 ARG A C 1
ATOM 1607 O O . ARG A 1 203 ? 10.497 0.043 7.481 1.00 92.06 203 ARG A O 1
ATOM 1614 N N . HIS A 1 204 ? 11.656 0.872 5.747 1.00 85.69 204 HIS A N 1
ATOM 1615 C CA . HIS A 1 204 ? 12.992 0.765 6.297 1.00 85.69 204 HIS A CA 1
ATOM 1616 C C . HIS A 1 204 ? 13.594 2.168 6.281 1.00 85.69 204 HIS A C 1
ATOM 1618 O O . HIS A 1 204 ? 13.545 2.855 5.263 1.00 85.69 204 HIS A O 1
ATOM 1624 N N . THR A 1 205 ? 14.138 2.615 7.407 1.00 75.00 205 THR A N 1
ATOM 1625 C CA . THR A 1 205 ? 14.929 3.846 7.473 1.00 75.00 205 THR A CA 1
ATOM 1626 C C . THR A 1 205 ? 16.377 3.455 7.722 1.00 75.00 205 THR A C 1
ATOM 1628 O O . THR A 1 205 ? 16.708 3.025 8.828 1.00 75.00 205 THR A O 1
ATOM 1631 N N . SER A 1 206 ? 17.230 3.583 6.704 1.00 66.12 206 SER A N 1
ATOM 1632 C CA . SER A 1 206 ? 18.667 3.369 6.878 1.00 66.12 206 SER A CA 1
ATOM 1633 C C . SER A 1 206 ? 19.243 4.421 7.831 1.00 66.12 206 SER A C 1
ATOM 1635 O O . SER A 1 206 ? 18.931 5.608 7.732 1.00 66.12 206 SER A O 1
ATOM 1637 N N . THR A 1 207 ? 20.074 3.980 8.775 1.00 55.84 207 THR A N 1
ATOM 1638 C CA . THR A 1 207 ? 20.821 4.847 9.704 1.00 55.84 207 THR A CA 1
ATOM 1639 C C . THR A 1 207 ? 22.153 5.320 9.117 1.00 55.84 207 THR A C 1
ATOM 1641 O O . THR A 1 207 ? 22.806 6.195 9.687 1.00 55.84 207 THR A O 1
ATOM 1644 N N . ILE A 1 208 ? 22.556 4.753 7.976 1.00 52.66 208 ILE A N 1
ATOM 1645 C CA . ILE A 1 208 ? 23.780 5.080 7.244 1.00 52.66 208 ILE A CA 1
ATOM 1646 C C . ILE A 1 208 ? 23.428 6.106 6.160 1.00 52.66 208 ILE A C 1
ATOM 1648 O O . ILE A 1 208 ? 22.335 6.077 5.598 1.00 52.66 208 ILE A O 1
ATOM 1652 N N . SER A 1 209 ? 24.361 7.012 5.864 1.00 43.69 209 SER A N 1
ATOM 1653 C CA . SER A 1 209 ? 24.265 8.156 4.938 1.00 43.69 209 SER A CA 1
ATOM 1654 C C . SER A 1 209 ? 23.804 7.863 3.501 1.00 43.69 209 SER A C 1
ATOM 1656 O O . SER A 1 209 ? 23.751 8.785 2.690 1.00 43.69 209 SER A O 1
ATOM 1658 N N . ASP A 1 210 ? 23.479 6.617 3.170 1.00 46.91 210 ASP A N 1
ATOM 1659 C CA . ASP A 1 210 ? 23.138 6.186 1.816 1.00 46.91 210 ASP A CA 1
ATOM 1660 C C . ASP A 1 210 ? 21.682 6.489 1.424 1.00 46.91 210 ASP A C 1
ATOM 1662 O O . ASP A 1 210 ? 21.305 6.263 0.280 1.00 46.91 210 ASP A O 1
ATOM 1666 N N . ASN A 1 211 ? 20.871 7.086 2.311 1.00 46.41 211 ASN A N 1
ATOM 1667 C CA . ASN A 1 211 ? 19.529 7.615 1.998 1.00 46.41 211 ASN A CA 1
ATOM 1668 C C . ASN A 1 211 ? 18.558 6.614 1.327 1.00 46.41 211 ASN A C 1
ATOM 1670 O O . ASN A 1 211 ? 17.519 7.015 0.799 1.00 46.41 211 ASN A O 1
ATOM 1674 N N . THR A 1 212 ? 18.835 5.310 1.377 1.00 55.34 212 THR A N 1
ATOM 1675 C CA . THR A 1 212 ? 17.959 4.258 0.850 1.00 55.34 212 THR A CA 1
ATOM 1676 C C . THR A 1 212 ? 16.906 3.902 1.894 1.00 55.34 212 THR A C 1
ATOM 1678 O O . THR A 1 212 ? 16.962 2.871 2.563 1.00 55.34 212 THR A O 1
ATOM 1681 N N . SER A 1 213 ? 15.973 4.825 2.129 1.00 61.16 213 SER A N 1
ATOM 1682 C CA . SER A 1 213 ? 14.760 4.493 2.867 1.00 61.16 213 SER A CA 1
ATOM 1683 C C . SER A 1 213 ? 13.808 3.733 1.944 1.00 61.16 213 SER A C 1
ATOM 1685 O O . SER A 1 213 ? 13.236 4.332 1.025 1.00 61.16 213 SER A O 1
ATOM 1687 N N . ASP A 1 214 ? 13.613 2.444 2.207 1.00 79.06 214 ASP A N 1
ATOM 1688 C CA . ASP A 1 214 ? 12.764 1.590 1.380 1.00 79.06 214 ASP A CA 1
ATOM 1689 C C . ASP A 1 214 ? 11.341 1.589 1.925 1.00 79.06 214 ASP A C 1
ATOM 1691 O O . ASP A 1 214 ? 11.055 1.107 3.028 1.00 79.06 214 ASP A O 1
ATOM 1695 N N . LEU A 1 215 ? 10.411 2.120 1.138 1.00 91.88 215 LEU A N 1
ATOM 1696 C CA . LEU A 1 215 ? 8.991 1.978 1.414 1.00 91.88 215 LEU A CA 1
ATOM 1697 C C . LEU A 1 215 ? 8.476 0.703 0.747 1.00 91.88 215 LEU A C 1
ATOM 1699 O O . LEU A 1 215 ? 8.778 0.395 -0.401 1.00 91.88 215 LEU A O 1
ATOM 1703 N N . GLY A 1 216 ? 7.648 -0.040 1.466 1.00 93.69 216 GLY A N 1
ATOM 1704 C CA . GLY A 1 216 ? 6.997 -1.240 0.976 1.00 93.69 216 GLY A CA 1
ATOM 1705 C C . GLY A 1 216 ? 5.490 -1.159 1.145 1.00 93.69 216 GLY A C 1
ATOM 1706 O O . GLY A 1 216 ? 4.983 -0.590 2.108 1.00 93.69 216 GLY A O 1
ATOM 1707 N N . ILE A 1 217 ? 4.776 -1.809 0.229 1.00 96.00 217 ILE A N 1
ATOM 1708 C CA . ILE A 1 217 ? 3.373 -2.186 0.386 1.00 96.00 217 ILE A CA 1
ATOM 1709 C C . ILE A 1 217 ? 3.201 -3.652 -0.015 1.00 96.00 217 ILE A C 1
ATOM 1711 O O . ILE A 1 217 ? 3.847 -4.149 -0.947 1.00 96.00 217 ILE A O 1
ATOM 1715 N N . ASN A 1 218 ? 2.373 -4.391 0.718 1.00 94.31 218 ASN A N 1
ATOM 1716 C CA . ASN A 1 218 ? 2.147 -5.808 0.472 1.00 94.31 218 ASN A CA 1
ATOM 1717 C C . ASN A 1 218 ? 0.676 -6.181 0.640 1.00 94.31 218 ASN A C 1
ATOM 1719 O O . ASN A 1 218 ? 0.050 -5.844 1.639 1.00 94.31 218 ASN A O 1
ATOM 1723 N N . HIS A 1 219 ? 0.153 -6.938 -0.318 1.00 95.00 219 HIS A N 1
ATOM 1724 C CA . HIS A 1 219 ? -1.148 -7.582 -0.205 1.00 95.00 219 HIS A CA 1
ATOM 1725 C C . HIS A 1 219 ? -1.059 -8.789 0.741 1.00 95.00 219 HIS A C 1
ATOM 1727 O O . HIS A 1 219 ? -0.345 -9.758 0.455 1.00 95.00 219 HIS A O 1
ATOM 1733 N N . ARG A 1 220 ? -1.866 -8.800 1.803 1.00 94.69 220 ARG A N 1
ATOM 1734 C CA . ARG A 1 220 ? -2.123 -10.000 2.612 1.00 94.69 220 ARG A CA 1
ATOM 1735 C C . ARG A 1 220 ? -3.584 -10.389 2.445 1.00 94.69 220 ARG A C 1
ATOM 1737 O O . ARG A 1 220 ? -4.462 -9.543 2.557 1.00 94.69 220 ARG A O 1
ATOM 1744 N N . GLY A 1 221 ? -3.838 -11.661 2.166 1.00 93.56 221 GLY A N 1
ATOM 1745 C CA . GLY A 1 221 ? -5.191 -12.161 1.964 1.00 93.56 221 GLY A CA 1
ATOM 1746 C C . GLY A 1 221 ? -5.410 -13.510 2.626 1.00 93.56 221 GLY A C 1
ATOM 1747 O O . GLY A 1 221 ? -4.461 -14.216 2.976 1.00 93.56 221 GLY A O 1
ATOM 1748 N N . GLY A 1 222 ? -6.679 -13.842 2.804 1.00 91.50 222 GLY A N 1
ATOM 1749 C CA . GLY A 1 222 ? -7.144 -15.049 3.467 1.00 91.50 222 GLY A CA 1
ATOM 1750 C C . GLY A 1 222 ? -8.668 -15.124 3.442 1.00 91.50 222 GLY A C 1
ATOM 1751 O O . GLY A 1 222 ? -9.338 -14.285 2.835 1.00 91.50 222 GLY A O 1
ATOM 1752 N N . TYR A 1 223 ? -9.222 -16.137 4.103 1.00 89.00 223 TYR A N 1
ATOM 1753 C CA . TYR A 1 223 ? -10.655 -16.158 4.392 1.00 89.00 223 TYR A CA 1
ATOM 1754 C C . TYR A 1 223 ? -11.018 -15.035 5.369 1.00 89.00 223 TYR A C 1
ATOM 1756 O O . TYR A 1 223 ? -10.157 -14.555 6.105 1.00 89.00 223 TYR A O 1
ATOM 1764 N N . SER A 1 224 ? -12.291 -14.634 5.379 1.00 87.12 224 SER A N 1
ATOM 1765 C CA . SER A 1 224 ? -12.825 -13.750 6.422 1.00 87.12 224 SER A CA 1
ATOM 1766 C C . SER A 1 224 ? -12.404 -14.257 7.810 1.00 87.12 224 SER A C 1
ATOM 1768 O O . SER A 1 224 ? -12.429 -15.467 8.054 1.00 87.12 224 SER A O 1
ATOM 1770 N N . GLY A 1 225 ? -11.948 -13.353 8.679 1.00 84.75 225 GLY A N 1
ATOM 1771 C CA . GLY A 1 225 ? -11.388 -13.682 9.993 1.00 84.75 225 GLY A CA 1
ATOM 1772 C C . GLY A 1 225 ? -9.911 -14.102 10.004 1.00 84.75 225 GLY A C 1
ATOM 1773 O O . GLY A 1 225 ? -9.409 -14.508 11.053 1.00 84.75 225 GLY A O 1
ATOM 1774 N N . PHE A 1 226 ? -9.178 -14.021 8.880 1.00 92.69 226 PHE A N 1
ATOM 1775 C CA . PHE A 1 226 ? -7.730 -14.294 8.904 1.00 92.69 226 PHE A CA 1
ATOM 1776 C C . PHE A 1 226 ? -6.965 -13.262 9.741 1.00 92.69 226 PHE A C 1
ATOM 1778 O O . PHE A 1 226 ? -5.968 -13.611 10.376 1.00 92.69 226 PHE A O 1
ATOM 1785 N N . VAL A 1 227 ? -7.439 -12.013 9.760 1.00 94.81 227 VAL A N 1
ATOM 1786 C CA . VAL A 1 227 ? -6.989 -10.996 10.709 1.00 94.81 227 VAL A CA 1
ATOM 1787 C C . VAL A 1 227 ? -7.795 -11.154 11.988 1.00 94.81 227 VAL A C 1
ATOM 1789 O O . VAL A 1 227 ? -9.020 -11.222 11.948 1.00 94.81 227 VAL A O 1
ATOM 1792 N N . ARG A 1 228 ? -7.102 -11.224 13.123 1.00 91.94 228 ARG A N 1
ATOM 1793 C CA . ARG A 1 228 ? -7.727 -11.345 14.445 1.00 91.94 228 ARG A CA 1
ATOM 1794 C C . ARG A 1 228 ? -7.447 -10.103 15.267 1.00 91.94 228 ARG A C 1
ATOM 1796 O O . ARG A 1 228 ? -6.387 -9.500 15.110 1.00 91.94 228 ARG A O 1
ATOM 1803 N N . THR A 1 229 ? -8.347 -9.773 16.179 1.00 92.12 229 THR A N 1
ATOM 1804 C CA . THR A 1 229 ? -8.157 -8.687 17.141 1.00 92.12 229 THR A CA 1
ATOM 1805 C C . THR A 1 229 ? -8.246 -9.199 18.567 1.00 92.12 229 THR A C 1
ATOM 1807 O O . THR A 1 229 ? -9.009 -10.119 18.855 1.00 92.12 229 THR A O 1
ATOM 1810 N N . TYR A 1 230 ? -7.476 -8.599 19.465 1.00 91.06 230 TYR A N 1
ATOM 1811 C CA . TYR A 1 230 ? -7.655 -8.763 20.905 1.00 91.06 230 TYR A CA 1
ATOM 1812 C C . TYR A 1 230 ? -7.261 -7.476 21.627 1.00 91.06 230 TYR A C 1
ATOM 1814 O O . TYR A 1 230 ? -6.517 -6.663 21.082 1.00 91.06 230 TYR A O 1
ATOM 1822 N N . GLU A 1 231 ? -7.754 -7.292 22.846 1.00 89.94 231 GLU A N 1
ATOM 1823 C CA . GLU A 1 231 ? -7.365 -6.172 23.699 1.00 89.94 231 GLU A CA 1
ATOM 1824 C C . GLU A 1 231 ? -6.463 -6.654 24.831 1.00 89.94 231 GLU A C 1
ATOM 1826 O O . GLU A 1 231 ? -6.710 -7.691 25.443 1.00 89.94 231 GLU A O 1
ATOM 1831 N N . GLU A 1 232 ? -5.408 -5.901 25.115 1.00 87.94 232 GLU A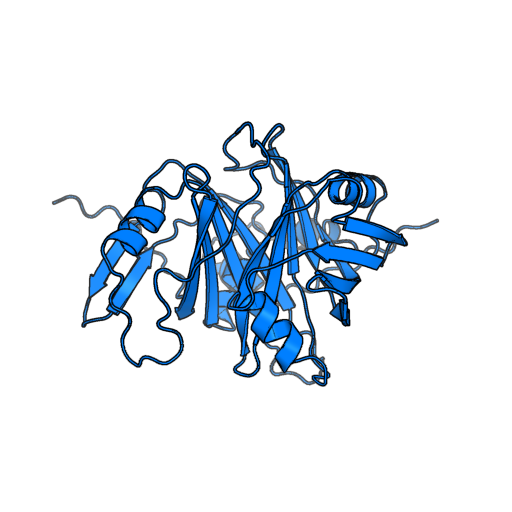 N 1
ATOM 1832 C CA . GLU A 1 232 ? -4.508 -6.155 26.237 1.00 87.94 232 GLU A CA 1
ATOM 1833 C C . GLU A 1 232 ? -3.912 -4.819 26.698 1.00 87.94 232 GLU A C 1
ATOM 1835 O O . GLU A 1 232 ? -3.555 -3.968 25.885 1.00 87.94 232 GLU A O 1
ATOM 1840 N N . ASN A 1 233 ? -3.843 -4.587 28.012 1.00 86.75 233 ASN A N 1
ATOM 1841 C CA . ASN A 1 233 ? -3.299 -3.352 28.602 1.00 86.75 233 ASN A CA 1
ATOM 1842 C C . ASN A 1 233 ? -3.915 -2.043 28.051 1.00 86.75 233 ASN A C 1
ATOM 1844 O O . ASN A 1 233 ? -3.272 -0.995 28.045 1.00 86.75 233 ASN A O 1
ATOM 1848 N N . GLY A 1 234 ? -5.173 -2.094 27.595 1.00 81.81 234 GLY A N 1
ATOM 1849 C CA . GLY A 1 234 ? -5.870 -0.949 27.006 1.00 81.81 234 GLY A CA 1
ATOM 1850 C C . GLY A 1 234 ? -5.380 -0.551 25.610 1.00 81.81 234 GLY A C 1
ATOM 1851 O O . GLY A 1 234 ? -5.576 0.601 25.227 1.00 81.81 234 GLY A O 1
ATOM 1852 N N . TYR A 1 235 ? -4.747 -1.481 24.889 1.00 83.69 235 TYR A N 1
ATOM 1853 C CA . TYR A 1 235 ? -4.428 -1.392 23.465 1.00 83.69 235 TYR A CA 1
ATOM 1854 C C . TYR A 1 235 ? -5.185 -2.477 22.698 1.00 83.69 235 TYR A C 1
ATOM 1856 O O . TYR A 1 235 ? -5.291 -3.613 23.168 1.00 83.69 235 TYR A O 1
ATOM 1864 N N . THR A 1 236 ? -5.652 -2.157 21.492 1.00 87.62 236 THR A N 1
ATOM 1865 C CA . THR A 1 236 ? -6.145 -3.169 20.554 1.00 87.62 236 THR A CA 1
ATOM 1866 C C . THR A 1 236 ? -4.997 -3.670 19.682 1.00 87.62 236 THR A C 1
ATOM 1868 O O . THR A 1 236 ? -4.310 -2.898 19.013 1.00 87.62 236 THR A O 1
ATOM 1871 N N . TYR A 1 237 ? -4.812 -4.983 19.653 1.00 91.31 237 TYR A N 1
ATOM 1872 C CA . TYR A 1 237 ? -3.818 -5.666 18.840 1.00 91.31 237 TYR A CA 1
ATOM 1873 C C . TYR A 1 237 ? -4.474 -6.254 17.601 1.00 91.31 237 TYR A C 1
ATOM 1875 O O . TYR A 1 237 ? -5.457 -6.984 17.702 1.00 91.31 237 TYR A O 1
ATOM 1883 N N . ILE A 1 238 ? -3.885 -5.985 16.437 1.00 93.94 238 ILE A N 1
ATOM 1884 C CA . ILE A 1 238 ? -4.262 -6.591 15.160 1.00 93.94 238 ILE A CA 1
ATOM 1885 C C . ILE A 1 238 ? -3.239 -7.681 14.838 1.00 93.94 238 ILE A C 1
ATOM 1887 O O . ILE A 1 238 ? -2.045 -7.418 14.703 1.00 93.94 238 ILE A O 1
ATOM 1891 N N . VAL A 1 239 ? -3.705 -8.919 14.704 1.00 94.19 239 VAL A N 1
ATOM 1892 C CA . VAL A 1 239 ? -2.871 -10.087 14.419 1.00 94.19 239 VAL A CA 1
ATOM 1893 C C . VAL A 1 239 ? -3.041 -10.481 12.961 1.00 94.19 239 VAL A C 1
ATOM 1895 O O . VAL A 1 239 ? -4.072 -11.028 12.569 1.00 94.19 239 VAL A O 1
ATOM 1898 N N . ILE A 1 240 ? -1.993 -10.249 12.172 1.00 93.81 240 ILE A N 1
ATOM 1899 C CA . ILE A 1 240 ? -1.923 -10.619 10.757 1.00 93.81 240 ILE A CA 1
ATOM 1900 C C . ILE A 1 240 ? -1.057 -11.882 10.633 1.00 93.81 240 ILE A C 1
ATOM 1902 O O . ILE A 1 240 ? 0.128 -11.841 10.969 1.00 93.81 240 ILE A O 1
ATOM 1906 N N . PRO A 1 241 ? -1.600 -13.020 10.169 1.00 90.06 241 PRO A N 1
ATOM 1907 C CA . PRO A 1 241 ? -0.813 -14.230 9.994 1.00 90.06 241 PRO A CA 1
ATOM 1908 C C . PRO A 1 241 ? 0.172 -14.077 8.828 1.00 90.06 241 PRO A C 1
ATOM 1910 O O . PRO A 1 241 ? -0.170 -13.586 7.750 1.00 90.06 241 PRO A O 1
ATOM 1913 N N . ASP A 1 242 ? 1.399 -14.554 9.025 1.00 85.94 242 ASP A N 1
ATOM 1914 C CA . ASP A 1 242 ? 2.407 -14.620 7.969 1.00 85.94 242 ASP A CA 1
ATOM 1915 C C . ASP A 1 242 ? 2.392 -16.002 7.305 1.00 85.94 242 ASP A C 1
ATOM 1917 O O . ASP A 1 242 ? 2.946 -16.978 7.817 1.00 85.94 242 ASP A O 1
ATOM 1921 N N . TYR A 1 243 ? 1.708 -16.092 6.165 1.00 83.81 243 TYR A N 1
ATOM 1922 C CA . TYR A 1 243 ? 1.652 -17.309 5.361 1.00 83.81 243 TYR A CA 1
ATOM 1923 C C . TYR A 1 243 ? 2.871 -17.475 4.442 1.00 83.81 243 TYR A C 1
ATOM 1925 O O . TYR A 1 243 ? 3.591 -16.526 4.136 1.00 83.81 243 TYR A O 1
ATOM 1933 N N . SER A 1 244 ? 3.081 -18.696 3.935 1.00 79.19 244 SER A N 1
ATOM 1934 C CA . SER A 1 244 ? 4.237 -19.029 3.094 1.00 79.19 244 SER A CA 1
ATOM 1935 C C . SER A 1 244 ? 4.310 -18.189 1.804 1.00 79.19 244 SER A C 1
ATOM 1937 O O . SER A 1 244 ? 3.561 -18.392 0.844 1.00 79.19 244 SER A O 1
ATOM 1939 N N . GLY A 1 245 ? 5.247 -17.244 1.758 1.00 80.81 245 GLY A N 1
ATOM 1940 C CA . GLY A 1 245 ? 5.444 -16.342 0.623 1.00 80.81 245 GLY A CA 1
ATOM 1941 C C . GLY A 1 245 ? 6.432 -16.853 -0.431 1.00 80.81 245 GLY A C 1
ATOM 1942 O O . GLY A 1 245 ? 6.545 -18.055 -0.689 1.00 80.81 245 GLY A O 1
ATOM 1943 N N . ASN A 1 246 ? 7.141 -15.898 -1.037 1.00 75.88 246 ASN A N 1
ATOM 1944 C CA . ASN A 1 246 ? 8.291 -16.077 -1.935 1.00 75.88 246 ASN A CA 1
ATOM 1945 C C . ASN A 1 246 ? 9.641 -16.065 -1.185 1.00 75.88 246 ASN A C 1
ATOM 1947 O O . ASN A 1 246 ? 10.686 -16.118 -1.819 1.00 75.88 246 ASN A O 1
ATOM 1951 N N . ARG A 1 247 ? 9.612 -16.010 0.157 1.00 82.56 247 ARG A N 1
ATOM 1952 C CA . ARG A 1 247 ? 10.787 -15.947 1.049 1.00 82.56 247 ARG A CA 1
ATOM 1953 C C . ARG A 1 247 ? 11.668 -14.700 0.864 1.00 82.56 247 ARG A C 1
ATOM 1955 O O . ARG A 1 247 ? 12.827 -14.723 1.249 1.00 82.56 247 ARG A O 1
ATOM 1962 N N . PHE A 1 248 ? 11.124 -13.615 0.304 1.00 81.62 248 PHE A N 1
ATOM 1963 C CA . PHE A 1 248 ? 11.853 -12.339 0.200 1.00 81.62 248 PHE A CA 1
ATOM 1964 C C . PHE A 1 248 ? 11.893 -11.617 1.544 1.00 81.62 248 PHE A C 1
ATOM 1966 O O . PHE A 1 248 ? 12.849 -10.931 1.858 1.00 81.62 248 PHE A O 1
ATOM 1973 N N . TYR A 1 249 ? 10.837 -11.787 2.339 1.00 87.81 249 TYR A N 1
ATOM 1974 C CA . TYR A 1 249 ? 10.679 -11.201 3.667 1.00 87.81 249 TYR A CA 1
ATOM 1975 C C . TYR A 1 249 ? 10.733 -9.666 3.748 1.00 87.81 249 TYR A C 1
ATOM 1977 O O . TYR A 1 249 ? 10.634 -9.183 4.861 1.00 87.81 249 TYR A O 1
ATOM 1985 N N . GLN A 1 250 ? 10.724 -8.920 2.632 1.00 88.19 250 GLN A N 1
ATOM 1986 C CA . GLN A 1 250 ? 10.685 -7.440 2.572 1.00 88.19 250 GLN A CA 1
ATOM 1987 C C . GLN A 1 250 ? 9.868 -6.777 3.694 1.00 88.19 250 GLN A C 1
ATOM 1989 O O . GLN A 1 250 ? 10.403 -6.036 4.502 1.00 88.19 250 GLN A O 1
ATOM 1994 N N . SER A 1 251 ? 8.569 -7.091 3.816 1.00 91.25 251 SER A N 1
ATOM 1995 C CA . SER A 1 251 ? 7.751 -6.478 4.874 1.00 91.25 251 SER A CA 1
ATOM 1996 C C . SER A 1 251 ? 8.240 -6.829 6.279 1.00 91.25 251 SER A C 1
ATOM 1998 O O . SER A 1 251 ? 8.308 -5.947 7.121 1.00 91.25 251 SER A O 1
ATOM 2000 N N . LEU A 1 252 ? 8.572 -8.100 6.541 1.00 91.88 252 LEU A N 1
ATOM 2001 C CA . LEU A 1 252 ? 9.056 -8.520 7.861 1.00 91.88 252 LEU A CA 1
ATOM 2002 C C . LEU A 1 252 ? 10.427 -7.916 8.167 1.00 91.88 252 LEU A C 1
ATOM 2004 O O . LEU A 1 252 ? 10.643 -7.516 9.301 1.00 91.88 252 LEU A O 1
ATOM 2008 N N . GLY A 1 253 ? 11.310 -7.831 7.171 1.00 90.94 253 GLY A N 1
ATOM 2009 C CA . GLY A 1 253 ? 12.618 -7.204 7.280 1.00 90.94 253 GLY A CA 1
ATOM 2010 C C . GLY A 1 253 ? 12.491 -5.734 7.641 1.00 90.94 253 GLY A C 1
ATOM 2011 O O . GLY A 1 253 ? 13.059 -5.324 8.652 1.00 90.94 253 GLY A O 1
ATOM 2012 N N . ASN A 1 254 ? 11.670 -4.979 6.900 1.00 91.94 254 ASN A N 1
ATOM 2013 C CA . ASN A 1 254 ? 11.338 -3.590 7.224 1.00 91.94 254 ASN A CA 1
ATOM 2014 C C . ASN A 1 254 ? 10.903 -3.471 8.692 1.00 91.94 254 ASN A C 1
ATOM 2016 O O . ASN A 1 254 ? 11.491 -2.685 9.423 1.00 91.94 254 ASN A O 1
ATOM 2020 N N . ILE A 1 255 ? 9.976 -4.330 9.146 1.00 92.56 255 ILE A N 1
ATOM 2021 C CA . ILE A 1 255 ? 9.459 -4.343 10.530 1.00 92.56 255 ILE A CA 1
ATOM 2022 C C . ILE A 1 255 ? 10.538 -4.632 11.586 1.00 92.56 255 ILE A C 1
ATOM 2024 O O . ILE A 1 255 ? 10.470 -4.090 12.689 1.00 92.56 255 ILE A O 1
ATOM 2028 N N . GLU A 1 256 ? 11.518 -5.494 11.292 1.00 91.06 256 GLU A N 1
ATOM 2029 C CA . GLU A 1 256 ? 12.623 -5.761 12.228 1.00 91.06 256 GLU A CA 1
ATOM 2030 C C . GLU A 1 256 ? 13.488 -4.515 12.447 1.00 91.06 256 GLU A C 1
ATOM 2032 O O . GLU A 1 256 ? 13.928 -4.267 13.569 1.00 91.06 256 GLU A O 1
ATOM 2037 N N . THR A 1 257 ? 13.703 -3.724 11.394 1.00 88.31 257 THR A N 1
ATOM 2038 C CA . THR A 1 257 ? 14.527 -2.506 11.452 1.00 88.31 257 THR A CA 1
ATOM 2039 C C . THR A 1 257 ? 13.746 -1.259 11.868 1.00 88.31 257 THR A C 1
ATOM 2041 O O . THR A 1 257 ? 14.292 -0.377 12.520 1.00 88.31 257 THR A O 1
ATOM 2044 N N . ASP A 1 258 ? 12.463 -1.189 11.521 1.00 90.62 258 ASP A N 1
ATOM 2045 C CA . ASP A 1 258 ? 11.560 -0.091 11.836 1.00 90.62 258 ASP A CA 1
ATOM 2046 C C . ASP A 1 258 ? 10.152 -0.641 12.075 1.00 90.62 258 ASP A C 1
ATOM 2048 O O . ASP A 1 258 ? 9.473 -1.149 11.183 1.00 90.62 258 ASP A O 1
ATOM 2052 N N . ARG A 1 259 ? 9.696 -0.516 13.319 1.00 93.06 259 ARG A N 1
ATOM 2053 C CA . ARG A 1 259 ? 8.437 -1.109 13.765 1.00 93.06 259 ARG A CA 1
ATOM 2054 C C . ARG A 1 259 ? 7.206 -0.321 13.332 1.00 93.06 259 ARG A C 1
ATOM 2056 O O . ARG A 1 259 ? 6.097 -0.791 13.577 1.00 93.06 259 ARG A O 1
ATOM 2063 N N . VAL A 1 260 ? 7.347 0.866 12.748 1.00 93.88 260 VAL A N 1
ATOM 2064 C CA . VAL A 1 260 ? 6.189 1.663 12.338 1.00 93.88 260 VAL A CA 1
ATOM 2065 C C . VAL A 1 260 ? 5.593 1.074 11.057 1.00 93.88 260 VAL A C 1
ATOM 2067 O O . VAL A 1 260 ? 6.265 0.931 10.035 1.00 93.88 260 VAL A O 1
ATOM 2070 N N . ALA A 1 261 ? 4.306 0.737 11.104 1.00 95.88 261 ALA A N 1
ATOM 2071 C CA . ALA A 1 261 ? 3.587 0.152 9.980 1.00 95.88 261 ALA A CA 1
ATOM 2072 C C . ALA A 1 261 ? 2.206 0.787 9.803 1.00 95.88 261 ALA A C 1
ATOM 2074 O O . ALA A 1 261 ? 1.599 1.286 10.752 1.00 95.88 261 ALA A O 1
ATOM 2075 N N . GLY A 1 262 ? 1.713 0.718 8.572 1.00 96.81 262 GLY A N 1
ATOM 2076 C CA . GLY A 1 262 ? 0.376 1.134 8.182 1.00 96.81 262 GLY A CA 1
ATOM 2077 C C . GLY A 1 262 ? -0.370 -0.027 7.553 1.00 96.81 262 GLY A C 1
ATOM 2078 O O . GLY A 1 262 ? 0.223 -0.890 6.910 1.00 96.81 262 GLY A O 1
ATOM 2079 N N . VAL A 1 263 ? -1.680 -0.065 7.713 1.00 97.69 263 VAL A N 1
ATOM 2080 C CA . VAL A 1 263 ? -2.538 -1.051 7.070 1.00 97.69 263 VAL A CA 1
ATOM 2081 C C . VAL A 1 263 ? -3.841 -0.395 6.643 1.00 97.69 263 VAL A C 1
ATOM 2083 O O . VAL A 1 263 ? -4.422 0.399 7.381 1.00 97.69 263 VAL A O 1
ATOM 2086 N N . VAL A 1 264 ? -4.300 -0.739 5.442 1.00 98.00 264 VAL A N 1
ATOM 2087 C CA . VAL A 1 264 ? -5.645 -0.398 4.975 1.00 98.00 264 VAL A CA 1
ATOM 2088 C C . VAL A 1 264 ? -6.476 -1.665 4.796 1.00 98.00 264 VAL A C 1
ATOM 2090 O O . VAL A 1 264 ? -6.026 -2.651 4.196 1.00 98.00 264 VAL A O 1
ATOM 2093 N N . PHE A 1 265 ? -7.693 -1.623 5.337 1.00 97.44 265 PHE A N 1
ATOM 2094 C CA . PHE A 1 265 ? -8.710 -2.663 5.250 1.00 97.44 265 PHE A CA 1
ATOM 2095 C C . PHE A 1 265 ? -9.828 -2.202 4.307 1.00 97.44 265 PHE A C 1
ATOM 2097 O O . PHE A 1 265 ? -10.707 -1.445 4.727 1.00 97.44 265 PHE A O 1
ATOM 2104 N N . PRO A 1 266 ? -9.817 -2.628 3.034 1.00 95.00 266 PRO A N 1
ATOM 2105 C CA . PRO A 1 266 ? -10.939 -2.392 2.137 1.00 95.00 266 PRO A CA 1
ATOM 2106 C C . PRO A 1 266 ? -12.111 -3.331 2.446 1.00 95.00 266 PRO A C 1
ATOM 2108 O O . PRO A 1 266 ? -11.976 -4.559 2.407 1.00 95.00 266 PRO A O 1
ATOM 2111 N N . CYS A 1 267 ? -13.297 -2.766 2.652 1.00 92.75 267 CYS A N 1
ATOM 2112 C CA . CYS A 1 267 ? -14.543 -3.517 2.624 1.00 92.75 267 CYS A CA 1
ATOM 2113 C C . CYS A 1 267 ? -15.080 -3.551 1.189 1.00 92.75 267 CYS A C 1
ATOM 2115 O O . CYS A 1 267 ? -15.692 -2.602 0.711 1.00 92.75 267 CYS A O 1
ATOM 2117 N N . PHE A 1 268 ? -14.884 -4.660 0.476 1.00 89.50 268 PHE A N 1
ATOM 2118 C CA . PHE A 1 268 ? -15.352 -4.783 -0.914 1.00 89.50 268 PHE A CA 1
ATOM 2119 C C . PHE A 1 268 ? -16.882 -4.805 -1.055 1.00 89.50 268 PHE A C 1
ATOM 2121 O O . PHE A 1 268 ? -17.382 -4.597 -2.156 1.00 89.50 268 PHE A O 1
ATOM 2128 N N . THR A 1 269 ? -17.614 -5.066 0.033 1.00 89.06 269 THR A N 1
ATOM 2129 C CA . THR A 1 269 ? -19.083 -5.083 0.041 1.00 89.06 269 THR A CA 1
ATOM 2130 C C . THR A 1 269 ? -19.651 -3.673 0.168 1.00 89.06 269 THR A C 1
ATOM 2132 O O . THR A 1 269 ? -20.520 -3.288 -0.609 1.00 89.06 269 THR A O 1
ATOM 2135 N N . SER A 1 270 ? -19.162 -2.894 1.138 1.00 89.31 270 SER A N 1
ATOM 2136 C CA . SER A 1 270 ? -19.668 -1.547 1.408 1.00 89.31 270 SER A CA 1
ATOM 2137 C C . SER A 1 270 ? -18.860 -0.448 0.732 1.00 89.31 270 SER A C 1
ATOM 2139 O O . SER A 1 270 ? -19.352 0.667 0.643 1.00 89.31 270 SER A O 1
ATOM 2141 N N . GLY A 1 271 ? -17.657 -0.720 0.227 1.00 90.38 271 GLY A N 1
ATOM 2142 C CA . GLY A 1 271 ? -16.732 0.282 -0.311 1.00 90.38 271 GLY A CA 1
ATOM 2143 C C . GLY A 1 271 ? -16.008 1.115 0.753 1.00 90.38 271 GLY A C 1
ATOM 2144 O O . GLY A 1 271 ? -15.256 2.015 0.387 1.00 90.38 271 GLY A O 1
ATOM 2145 N N . ASP A 1 272 ? -16.223 0.835 2.041 1.00 92.19 272 ASP A N 1
ATOM 2146 C CA . ASP A 1 272 ? -15.552 1.548 3.129 1.00 92.19 272 ASP A CA 1
ATOM 2147 C C . ASP A 1 272 ? -14.076 1.145 3.223 1.00 92.19 272 ASP A C 1
ATOM 2149 O O . ASP A 1 272 ? -13.686 0.030 2.860 1.00 92.19 272 ASP A O 1
ATOM 2153 N N . MET A 1 273 ? -13.245 2.050 3.738 1.00 93.94 273 MET A N 1
ATOM 2154 C CA . MET A 1 273 ? -11.826 1.800 3.983 1.00 93.94 273 MET A CA 1
ATOM 2155 C C . MET A 1 273 ? -11.460 2.209 5.405 1.00 93.94 273 MET A C 1
ATOM 2157 O O . MET A 1 273 ? -11.598 3.375 5.774 1.00 93.94 273 MET A O 1
ATOM 2161 N N . LEU A 1 274 ? -10.937 1.261 6.182 1.00 95.69 274 LEU A N 1
ATOM 2162 C CA . LEU A 1 274 ? -10.345 1.543 7.488 1.00 95.69 274 LEU A CA 1
ATOM 2163 C C . LEU A 1 274 ? -8.826 1.658 7.345 1.00 95.69 274 LEU A C 1
ATOM 2165 O O . LEU A 1 274 ? -8.165 0.715 6.908 1.00 95.69 274 LEU A O 1
ATOM 2169 N N . HIS A 1 275 ? -8.286 2.806 7.741 1.00 96.31 275 HIS A N 1
ATOM 2170 C CA . HIS A 1 275 ? -6.858 3.107 7.728 1.00 96.31 275 HIS A CA 1
ATOM 2171 C C . HIS A 1 275 ? -6.315 3.061 9.155 1.00 96.31 275 HIS A C 1
ATOM 2173 O O . HIS A 1 275 ? -6.873 3.696 10.047 1.00 96.31 275 HIS A O 1
ATOM 2179 N N . VAL A 1 276 ? -5.228 2.325 9.376 1.00 95.19 276 VAL A N 1
ATOM 2180 C CA . VAL A 1 276 ? -4.612 2.173 10.700 1.00 95.19 276 VAL A CA 1
ATOM 2181 C C . VAL A 1 276 ? -3.103 2.309 10.573 1.00 95.19 276 VAL A C 1
ATOM 2183 O O . VAL A 1 276 ? -2.496 1.672 9.718 1.00 95.19 276 VAL A O 1
ATOM 2186 N N . THR A 1 277 ? -2.485 3.077 11.465 1.00 93.62 277 THR A N 1
ATOM 2187 C CA . THR A 1 277 ? -1.033 3.060 11.687 1.00 93.62 277 THR A CA 1
ATOM 2188 C C . THR A 1 277 ? -0.733 2.654 13.115 1.00 93.62 277 THR A C 1
ATOM 2190 O O . THR A 1 277 ? -1.511 2.947 14.021 1.00 93.62 277 THR A O 1
ATOM 2193 N N . GLY A 1 278 ? 0.412 2.023 13.338 1.00 92.19 278 GLY A N 1
ATOM 2194 C CA . GLY A 1 278 ? 0.837 1.659 14.680 1.00 92.19 278 GLY A CA 1
ATOM 2195 C C . GLY A 1 278 ? 2.203 0.995 14.705 1.00 92.19 278 GLY A C 1
ATOM 2196 O O . GLY A 1 278 ? 2.958 1.032 13.733 1.00 92.19 278 GLY A O 1
ATOM 2197 N N . ILE A 1 279 ? 2.502 0.374 15.842 1.00 93.19 279 ILE A N 1
ATOM 2198 C CA . ILE A 1 279 ? 3.725 -0.395 16.049 1.00 93.19 279 ILE A CA 1
ATOM 2199 C C . ILE A 1 279 ? 3.451 -1.863 15.725 1.00 93.19 279 ILE A C 1
ATOM 2201 O O . ILE A 1 279 ? 2.583 -2.495 16.326 1.00 93.19 279 ILE A O 1
ATOM 2205 N N . HIS A 1 280 ? 4.222 -2.416 14.797 1.00 92.81 280 HIS A N 1
ATOM 2206 C CA . HIS A 1 280 ? 4.191 -3.817 14.415 1.00 92.81 280 HIS A CA 1
ATOM 2207 C C . HIS A 1 280 ? 5.406 -4.548 14.990 1.00 92.81 280 HIS A C 1
ATOM 2209 O O . HIS A 1 280 ? 6.536 -4.067 14.957 1.00 92.81 280 HIS A O 1
ATOM 2215 N N . ILE A 1 281 ? 5.161 -5.732 15.544 1.00 91.81 281 ILE A N 1
ATOM 2216 C CA . ILE A 1 281 ? 6.185 -6.613 16.092 1.00 91.81 281 ILE A CA 1
ATOM 2217 C C . ILE A 1 281 ? 6.031 -7.992 15.454 1.00 91.81 281 ILE A C 1
ATOM 2219 O O . ILE A 1 281 ? 4.972 -8.615 15.556 1.00 91.81 281 ILE A O 1
ATOM 2223 N N . ASN A 1 282 ? 7.110 -8.504 14.863 1.00 89.69 282 ASN A N 1
ATOM 2224 C CA . ASN A 1 282 ? 7.154 -9.867 14.347 1.00 89.69 282 ASN A CA 1
ATOM 2225 C C . ASN A 1 282 ? 7.179 -10.874 15.509 1.00 89.69 282 ASN A C 1
ATOM 2227 O O . ASN A 1 282 ? 8.196 -11.057 16.182 1.00 89.69 282 ASN A O 1
ATOM 2231 N N . LYS A 1 283 ? 6.064 -11.575 15.739 1.00 85.81 283 LYS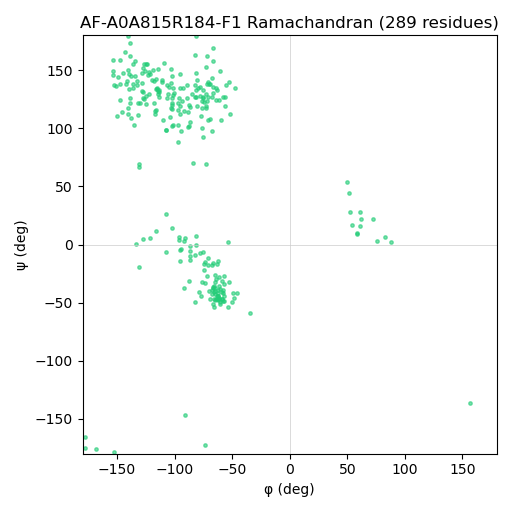 A N 1
ATOM 2232 C CA . LYS A 1 283 ? 5.993 -12.666 16.723 1.00 85.81 283 LYS A CA 1
ATOM 2233 C C . LYS A 1 283 ? 6.204 -14.025 16.057 1.00 85.81 283 LYS A C 1
ATOM 2235 O O . LYS A 1 283 ? 5.483 -14.413 15.142 1.00 85.81 283 LYS A O 1
ATOM 2240 N N . THR A 1 284 ? 7.160 -14.790 16.574 1.00 69.44 284 THR A N 1
ATOM 2241 C CA . THR A 1 284 ? 7.307 -16.223 16.294 1.00 69.44 284 THR A CA 1
ATOM 2242 C C . THR A 1 284 ? 6.648 -17.007 17.420 1.00 69.44 284 THR A C 1
ATOM 2244 O O . THR A 1 284 ? 7.294 -17.326 18.411 1.00 69.44 284 THR A O 1
ATOM 2247 N N . GLN A 1 285 ? 5.351 -17.279 17.298 1.00 57.44 285 GLN A N 1
ATOM 2248 C CA . GLN A 1 285 ? 4.652 -18.203 18.190 1.00 57.44 285 GLN A CA 1
ATOM 2249 C C . GLN A 1 285 ? 3.902 -19.241 17.358 1.00 57.44 285 GLN A C 1
ATOM 2251 O O . GLN A 1 285 ? 3.176 -18.901 16.423 1.00 57.44 285 GLN A O 1
ATOM 2256 N N . HIS A 1 286 ? 4.060 -20.512 17.724 1.00 45.47 286 HIS A N 1
ATOM 2257 C CA . HIS A 1 286 ? 3.081 -21.534 17.389 1.00 45.47 286 HIS A CA 1
ATOM 2258 C C . HIS A 1 286 ? 1.826 -21.194 18.195 1.00 45.47 286 HIS A C 1
ATOM 2260 O O . HIS A 1 286 ? 1.763 -21.476 19.387 1.00 45.47 286 HIS A O 1
ATOM 2266 N N . LEU A 1 287 ? 0.858 -20.514 17.580 1.00 42.47 287 LEU A N 1
ATOM 2267 C CA . LEU A 1 287 ? -0.446 -20.261 18.197 1.00 42.47 287 LEU A CA 1
ATOM 2268 C C . LEU A 1 287 ? -1.248 -21.572 18.222 1.00 42.47 287 LEU A C 1
ATOM 2270 O O . LEU A 1 287 ? -2.212 -21.729 17.485 1.00 42.47 287 LEU A O 1
ATOM 2274 N N . CYS A 1 288 ? -0.800 -22.518 19.043 1.00 36.62 288 CYS A N 1
ATOM 2275 C CA . CYS A 1 288 ? -1.516 -23.729 19.419 1.00 36.62 288 CYS A CA 1
ATOM 2276 C C . CYS A 1 288 ? -1.444 -23.851 20.944 1.00 36.62 288 CYS A C 1
ATOM 2278 O O . CYS A 1 288 ? -0.749 -24.712 21.475 1.00 36.62 288 CYS A O 1
ATOM 2280 N N . GLN A 1 289 ? -2.131 -22.959 21.654 1.00 33.03 289 GLN A N 1
ATOM 2281 C CA . GLN A 1 289 ? -2.613 -23.278 22.993 1.00 33.03 289 GLN A CA 1
ATOM 2282 C C . GLN A 1 289 ? -4.063 -23.720 22.823 1.00 33.03 289 GLN A C 1
ATOM 2284 O O . GLN A 1 289 ? -4.938 -22.903 22.554 1.00 33.03 289 GLN A O 1
ATOM 2289 N N . PHE A 1 290 ? -4.283 -25.031 22.884 1.00 39.09 290 PHE A N 1
ATOM 2290 C CA . PHE A 1 290 ? -5.612 -25.579 23.122 1.00 39.09 290 PHE A CA 1
ATOM 2291 C C . PHE A 1 290 ? -5.853 -25.507 24.633 1.00 39.09 290 PHE A C 1
ATOM 2293 O O . PHE A 1 290 ? -4.995 -25.955 25.397 1.00 39.09 290 PHE A O 1
ATOM 2300 N N . TYR A 1 291 ? -6.972 -24.904 25.033 1.00 37.69 291 TYR A N 1
ATOM 2301 C CA . TYR A 1 291 ? -7.554 -25.093 26.361 1.00 37.69 291 TYR A CA 1
ATOM 2302 C C . TYR A 1 291 ? -8.474 -26.310 26.326 1.00 37.69 291 TYR A C 1
ATOM 2304 O O . TYR A 1 291 ? -9.166 -26.474 25.293 1.00 37.69 291 TYR A O 1
#

Foldseek 3Di:
DDFDQAQPPQDPLLVVVCVVVVPDPCLSRVLRRQKGQFADPVRQVLQLQDQKKWKWKAAPVGFIWIDIFGHHSNAQWHDPGRFKIKGKGQDDPPRVRNVRCVRCQVPPDAKMKIWDADLQVLWIKIWIDGFPHWDADPNIIITMGGTGTIGGGDSPQRHRDDADDDDDDDDDPDDCPPPPADDDDPVRVVLQQQFQKKKKWFWADDPDPPRPIDIYIDIDGDHRRQWDWDDDPRHIDIDHDDDDGSSSCVRSSRCVRPQWMKMWRADSVPRDIDIDIDGHDDDDDPPDDDD

Organism: NCBI:txid433720

Sequence (291 aa):
MLKRIKVHDQHEGEIFVQNKRHTPSNMPMVVSNMISDDMPDQHSEFFTHLSYFAISTIDIDGRPWATIIVGSPTTLIRAISEMELNISAVLPKDDPFLSSIINTVNSPYRSFAGIGVDFSNRRRNKVAGFIATSNIVNDTLNMSLLTNENVGNCPKYITIRKLEYCKRNPQIAADYRNTDRISFNQECLDIINQASTIFLATRHTSTISDNTSDLGINHRGGYSGFVRTYEENGYTYIVIPDYSGNRFYQSLGNIETDRVAGVVFPCFTSGDMLHVTGIHINKTQHLCQFY

Secondary structure (DSSP, 8-state):
-----------HHHHHHHHHTT--TTHHHHHHTTEESSPPHHHHHHHHT-SEEEEEEE-TTS-EEEEEEE--HHHHEEEEETTEEEEEE---TT-HHHHHHHHTTT-S--EEEEEEEETTTTEEEEEEEEEEEEEEETTEEEEEEEEEEEE----TT---------------S---TT-S--PPPHHHHHHHHH-SEEEEEEEE--SSTT---EEEEEEEE-STTSSEEEEETTEEEEE-------S--HHHHHHHH--EEEEEEE-TTT--EEEEEEE------------

pLDDT: mean 86.17, std 13.85, range [33.03, 98.38]

Solvent-accessible surface area (backbone atoms only — not comparable to full-atom values): 16476 Å² total; per-residue (Å²): 131,84,80,67,71,48,72,56,79,76,50,72,27,24,54,50,51,35,60,76,66,69,53,63,87,68,48,64,64,57,50,14,70,49,33,23,36,56,43,50,68,74,51,44,55,50,48,32,60,30,44,45,38,38,38,24,36,49,33,92,88,62,49,29,29,29,44,71,50,54,42,54,26,89,56,20,30,41,66,78,51,53,40,31,38,35,39,40,34,63,66,58,86,81,35,63,40,58,47,18,55,65,75,34,68,86,45,94,75,39,47,28,11,30,35,41,63,41,39,80,78,27,46,29,38,37,40,23,37,35,52,76,44,72,52,76,56,94,76,26,41,35,34,38,34,40,40,54,38,25,33,68,74,60,55,74,54,55,68,72,49,91,83,76,94,73,94,77,84,84,73,85,88,77,85,64,90,92,50,99,69,68,76,78,51,70,70,56,50,50,50,48,39,57,21,37,42,35,37,41,14,26,32,30,74,58,93,56,96,77,76,66,53,47,49,40,51,42,83,47,44,44,58,64,48,52,38,44,77,52,76,56,99,87,39,71,45,80,45,74,75,87,71,94,74,88,79,60,46,59,62,59,8,18,34,71,72,26,35,50,26,8,33,22,38,56,33,86,87,80,70,49,72,49,74,47,71,50,80,48,77,94,76,92,68,84,91,73,82,81,132

Nearest PDB structures (foldseek):
  2vpa-assembly1_A  TM=4.800E-01  e=8.003E-02  Deinococcus radiodurans
  2x1j-assembly1_A-2  TM=4.484E-01  e=5.111E-02  Deinococcus radiodurans
  2x1k-assembly1_A-2  TM=3.964E-01  e=6.765E-02  Deinococcus radiodurans
  6ion-assembly1_A  TM=1.586E-01  e=1.396E+00  Homo sapiens
  5xgp-assembly1_A  TM=1.976E-01  e=5.067E+00  Xenopus laevis